Protein 8TF5 (pdb70)

Organism: Homo sapiens (NCBI:txid9606)

Sequence (363 aa):
PAVNPWDVLLLCVSGTVIAGENALVVALIASTPALRTPMFVLVGSLATADLLAGLGLILHFVFQYLVPSETVSLLTVGFLVASFAASVSSLLAITVDRYLSLYNPLTYYSRRRTLLGVVHLLLAATWTVSLGLGLLPVLGWNCLAERAACSVVRRPLARRSHVALLSAAFFMVFGIMLHLYVRIQVVWRHAADLEDNWETLNDNLKVIIEKKADNAAQVKKDALTKMRAAALDAQKATPPKLEMKDFRHGFDILVGQIDDALKLANEGKVKEAQAAAEQLKTTRNAYIQKYLAHLAATRKGVRTLAVVLGTFGACWLPFAIYCVVGSHEDPAVYTYATLLPATLNSMINPIIIYAFRNQEIQRRALWWLLLDGC

Secondary structure (P-SEA, 3-state):
ccccaaaaaaaaaaaaaaaaaaaaaaaaaaccccccaaaaaaaaaaaaaaaaaaaaaaaaaaacccccaaaaaaaaaaaaaaaaaaaaaaaaaaaaaaaaaacccccccaaaaaaaaaaaaaaaaaaaaaaaccccccccccccccccccccccaaaaaaaaaaaaaaaaaaaaaaaacccccccccaaaaaaaaaaaaaaaaaacccaaaaaaaaaaaaaaaaaaaaaccccccccaaaaaaaaaaaaaaaaaaaaaacaaaaaaaaaaaaaaaaaaacccccccaaaaaaaaaaaaaaaaaaaaacaaaaaaaacccccccaaaaaaaaaaaaaaaaacccccccccaaaaaaaaaaaacc

InterPro domains:
  IPR000276 G protein-coupled receptor, rhodopsin-like [PF00001] (89-329)
  IPR000276 G protein-coupled receptor, rhodopsin-like [PR00237] (107-128)
  IPR000276 G protein-coupled receptor, rhodopsin-like [PR00237] (148-170)
  IPR000276 G protein-coupled receptor, rhodopsin-like [PR00237] (184-205)
  IPR000276 G protein-coupled receptor, rhodopsin-like [PR00237] (226-249)
  IPR000276 G protein-coupled receptor, rhodopsin-like [PR00237] (277-301)
  IPR000276 G protein-coupled receptor, rhodopsin-like [PR00237] (311-337)
  IPR000276 G protein-coupled receptor, rhodopsin-like [PS00237] (154-170)
  IPR000723 G protein-coupled receptor 3/6/12 orphan [PR00644] (74-85)
  IPR000723 G protein-coupled receptor 3/6/12 orphan [PR00644] (97-108)
  IPR000723 G protein-coupled receptor 3/6/12 orphan [PR00644] (129-146)
  IPR000723 G protein-coupled receptor 3/6/12 orphan [PR00644] (167-178)
  IPR000723 G protein-coupled receptor 3/6/12 orphan [PR00644] (249-264)
  IPR000723 G protein-coupled receptor 3/6/12 orphan [PR00644] (264-280)
  IPR000723 G protein-coupled receptor 3/6/12 orphan [PR00644] (307-321)
  IPR000723 G protein-coupled receptor 3/6/12 orphan [PR00644] (330-341)
  IPR001151 G protein-coupled receptor 6 [PR00649] (2-20)
  IPR001151 G protein-coupled receptor 6 [PR00649] (20-37)
  IPR001151 G protein-coupled receptor 6 [PR00649] (42-59)
  IPR001151 G protein-coupled receptor 6 [PR00649] (59-73)

Solvent-accessible surface area: 18504 Å² total

Nearest PDB structures (foldseek):
  8tf5-assembly1_A  TM=1.003E+00  e=9.941E-45  Homo sapiens
  8t1v-assembly1_A  TM=8.522E-01  e=4.436E-34  Homo sapiens
  8tyw-assembly1_A  TM=9.494E-01  e=4.472E-22  Homo sapiens
  8u8f-assembly1_R  TM=9.384E-01  e=1.269E-16  Homo sapiens
  8x2k-assembly1_A  TM=9.466E-01  e=2.825E-16  Homo sapiens

Structure (mmCIF, N/CA/C/O backbone):
data_8TF5
#
_entry.id   8TF5
#
_cell.length_a   57.033
_cell.length_b   96.867
_cell.length_c   97.563
_cell.angle_alpha   90.00
_cell.angle_beta   90.00
_cell.angle_gamma   90.00
#
_symmetry.space_group_name_H-M   'P 21 21 2'
#
loop_
_entity.id
_entity.type
_entity.pdbx_description
1 polymer 'G-protein coupled receptor 6,Soluble cytochrome b562 chimera,Soluble cytochrome b562,G-protein coupled receptor 6'
2 non-polymer '(2R)-2,3-dihydroxypropyl (9Z)-octadec-9-enoate'
3 non-polymer 2,5,8,11,14,17-HEXAOXANONADECAN-19-OL
4 non-polymer 'OLEIC ACID'
5 non-polymer CHOLESTEROL
6 water water
#
loop_
_atom_site.group_PDB
_atom_site.id
_atom_site.type_symbol
_atom_site.label_atom_id
_atom_site.label_alt_id
_atom_site.label_comp_id
_atom_site.label_asym_id
_atom_site.label_entity_id
_atom_site.label_seq_id
_atom_site.pdbx_PDB_ins_code
_atom_site.Cartn_x
_atom_site.Cartn_y
_atom_site.Cartn_z
_atom_site.occupancy
_atom_site.B_iso_or_equiv
_atom_site.auth_seq_id
_atom_site.auth_comp_id
_atom_site.auth_asym_id
_atom_site.auth_atom_id
_atom_site.pdbx_PDB_model_num
ATOM 1 N N . PRO A 1 39 ? 22.822 -2.903 71.131 1.00 77.27 70 PRO A N 1
ATOM 2 C CA . PRO A 1 39 ? 22.492 -2.151 69.916 1.00 78.12 70 PRO A CA 1
ATOM 3 C C . PRO A 1 39 ? 22.752 -0.652 70.065 1.00 82.44 70 PRO A C 1
ATOM 4 O O . PRO A 1 39 ? 21.809 0.132 70.189 1.00 87.82 70 PRO A O 1
ATOM 8 N N . ALA A 1 40 ? 24.028 -0.265 70.061 1.00 70.83 71 ALA A N 1
ATOM 9 C CA . ALA A 1 40 ? 24.402 1.140 70.145 1.00 86.30 71 ALA A CA 1
ATOM 10 C C . ALA A 1 40 ? 24.575 1.785 68.779 1.00 71.26 71 ALA A C 1
ATOM 11 O O . ALA A 1 40 ? 24.559 3.019 68.685 1.00 66.55 71 ALA A O 1
ATOM 13 N N . VAL A 1 41 ? 24.740 0.991 67.725 1.00 49.76 72 VAL A N 1
ATOM 14 C CA . VAL A 1 41 ? 24.823 1.531 66.373 1.00 52.51 72 VAL A CA 1
ATOM 15 C C . VAL A 1 41 ? 23.417 1.851 65.886 1.00 34.81 72 VAL A C 1
ATOM 16 O O . VAL A 1 41 ? 22.512 1.012 65.951 1.00 37.85 72 VAL A O 1
ATOM 20 N N . ASN A 1 42 ? 23.234 3.063 65.407 1.00 40.01 73 ASN A N 1
ATOM 21 C CA . ASN A 1 42 ? 21.946 3.486 64.877 1.00 36.05 73 ASN A CA 1
ATOM 22 C C . ASN A 1 42 ? 21.755 2.934 63.467 1.00 36.70 73 ASN A C 1
ATOM 23 O O . ASN A 1 42 ? 22.619 3.137 62.608 1.00 35.55 73 ASN A O 1
ATOM 28 N N . PRO A 1 43 ? 20.645 2.239 63.190 1.00 36.13 74 PRO A N 1
ATOM 29 C CA . PRO A 1 43 ? 20.44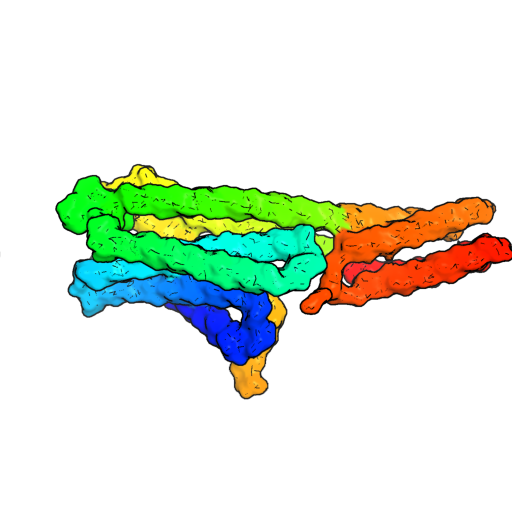8 1.668 61.844 1.00 36.10 74 PRO A CA 1
ATOM 30 C C . PRO A 1 43 ? 20.588 2.676 60.720 1.00 37.88 74 PRO A C 1
ATOM 31 O O . PRO A 1 43 ? 21.099 2.346 59.642 1.00 34.28 74 PRO A O 1
ATOM 35 N N . TRP A 1 44 ? 20.111 3.900 60.941 1.00 33.04 75 TRP A N 1
ATOM 36 C CA . TRP A 1 44 ? 20.183 4.919 59.905 1.00 31.87 75 TRP A CA 1
ATOM 37 C C . TRP A 1 44 ? 21.620 5.253 59.545 1.00 33.73 75 TRP A C 1
ATOM 38 O O . TRP A 1 44 ? 21.915 5.546 58.382 1.00 35.96 75 TRP A O 1
ATOM 49 N N . ASP A 1 45 ? 22.529 5.230 60.526 1.00 33.51 76 ASP A N 1
ATOM 50 C CA . ASP A 1 45 ? 23.931 5.491 60.218 1.00 35.59 76 ASP A CA 1
ATOM 51 C C . ASP A 1 45 ? 24.489 4.416 59.296 1.00 31.78 76 ASP A C 1
ATOM 52 O O . ASP A 1 45 ? 25.277 4.712 58.391 1.00 29.60 76 ASP A O 1
ATOM 57 N N . VAL A 1 46 ? 24.077 3.164 59.497 1.00 31.53 77 VAL A N 1
ATOM 58 C CA . VAL A 1 46 ? 24.500 2.104 58.591 1.00 32.28 77 VAL A CA 1
ATOM 59 C C . VAL A 1 46 ? 23.916 2.330 57.202 1.00 32.43 77 VAL A C 1
ATOM 60 O O . VAL A 1 46 ? 24.593 2.119 56.190 1.00 33.70 77 VAL A O 1
ATOM 64 N N . LEU A 1 47 ? 22.656 2.767 57.126 1.00 40.43 78 LEU A N 1
ATOM 65 C CA A LEU A 1 47 ? 22.046 3.022 55.825 0.50 38.69 78 LEU A CA 1
ATOM 66 C CA B LEU A 1 47 ? 22.042 3.024 55.828 0.50 38.69 78 LEU A CA 1
ATOM 67 C C . LEU A 1 47 ? 22.780 4.129 55.080 1.00 40.81 78 LEU A C 1
ATOM 68 O O . LEU A 1 47 ? 22.985 4.036 53.864 1.00 34.23 78 LEU A O 1
ATOM 77 N N . LEU A 1 48 ? 23.179 5.188 55.789 1.00 34.70 79 LEU A N 1
ATOM 78 C CA . LEU A 1 48 ? 23.940 6.255 55.146 1.00 35.07 79 LEU A CA 1
ATOM 79 C C . LEU A 1 48 ? 25.300 5.759 54.680 1.00 39.77 79 LEU A C 1
ATOM 80 O O . LEU A 1 48 ? 25.789 6.176 53.626 1.00 34.06 79 LEU A O 1
ATOM 85 N N . CYS A 1 49 ? 25.929 4.876 55.457 1.00 30.30 80 CYS A N 1
ATOM 86 C CA . CYS A 1 49 ? 27.218 4.335 55.049 1.00 34.63 80 CYS A CA 1
ATOM 87 C C . CYS A 1 49 ? 27.070 3.488 53.794 1.00 32.42 80 CYS A C 1
ATOM 88 O O . CYS A 1 49 ? 27.879 3.589 52.866 1.00 32.08 80 CYS A O 1
ATOM 91 N N . VAL A 1 50 ? 26.032 2.652 53.753 1.00 34.96 81 VAL A N 1
ATOM 92 C CA . VAL A 1 50 ? 25.724 1.880 52.554 1.00 37.69 81 VAL A CA 1
ATOM 93 C C . VAL A 1 50 ? 25.456 2.813 51.381 1.00 30.44 81 VAL A C 1
ATOM 94 O O . VAL A 1 50 ? 25.977 2.623 50.275 1.00 32.41 81 VAL A O 1
ATOM 98 N N . SER A 1 51 ? 24.616 3.825 51.601 1.00 36.38 82 SER A N 1
ATOM 99 C CA . SER A 1 51 ? 24.322 4.787 50.546 1.00 30.87 82 SER A CA 1
ATOM 100 C C . SER A 1 51 ? 25.596 5.457 50.051 1.00 34.30 82 SER A C 1
ATOM 101 O O . SER A 1 51 ? 25.822 5.576 48.840 1.00 32.82 82 SER A O 1
ATOM 104 N N . GLY A 1 52 ? 26.450 5.893 50.978 1.00 29.75 83 GLY A N 1
ATOM 105 C CA . GLY A 1 52 ? 27.692 6.533 50.579 1.00 28.32 83 GLY A CA 1
ATOM 106 C C . GLY A 1 52 ? 28.590 5.620 49.768 1.00 27.63 83 GLY A C 1
ATOM 107 O O . GLY A 1 52 ? 29.266 6.064 48.838 1.00 30.27 83 GLY A O 1
ATOM 108 N N . THR A 1 53 ? 28.619 4.332 50.115 1.00 30.67 84 THR A N 1
ATOM 109 C CA . THR A 1 53 ? 29.433 3.381 49.365 1.00 32.90 84 THR A CA 1
ATOM 110 C C . THR A 1 53 ? 28.973 3.296 47.915 1.00 29.70 84 THR A C 1
ATOM 111 O O . THR A 1 53 ? 29.785 3.376 46.986 1.00 29.52 84 THR A O 1
ATOM 115 N N . VAL A 1 54 ? 27.668 3.117 47.704 1.00 32.61 85 VAL A N 1
ATOM 116 C CA . VAL A 1 54 ? 27.132 3.065 46.346 1.00 30.91 85 VAL A CA 1
ATOM 117 C C . VAL A 1 54 ? 27.435 4.365 45.611 1.00 30.43 85 VAL A C 1
ATOM 118 O O . VAL A 1 54 ? 27.884 4.356 44.460 1.00 30.59 85 VAL A O 1
ATOM 122 N N . ILE A 1 55 ? 27.204 5.502 46.272 1.00 34.74 86 ILE A N 1
ATOM 123 C CA . ILE A 1 55 ? 27.479 6.795 45.649 1.00 26.88 86 ILE A CA 1
ATOM 124 C C . ILE A 1 55 ? 28.947 6.897 45.262 1.00 28.36 86 ILE A C 1
ATOM 125 O O . ILE A 1 55 ? 29.285 7.293 44.140 1.00 26.97 86 ILE A O 1
ATOM 130 N N . ALA A 1 56 ? 29.843 6.561 46.192 1.00 27.56 87 ALA A N 1
ATOM 131 C CA . ALA A 1 56 ? 31.268 6.680 45.908 1.00 26.16 87 ALA A CA 1
ATOM 132 C C . ALA A 1 56 ? 31.673 5.778 44.750 1.00 31.39 87 ALA A C 1
ATOM 133 O O . ALA A 1 56 ? 32.429 6.195 43.864 1.00 31.89 87 ALA A O 1
ATOM 135 N N . GLY A 1 57 ? 31.178 4.540 44.734 1.00 31.07 88 GLY A N 1
ATOM 136 C CA . GLY A 1 57 ? 31.562 3.621 43.675 1.00 31.16 88 GLY A CA 1
ATOM 137 C C . GLY A 1 57 ? 31.085 4.077 42.310 1.00 37.35 88 GLY A C 1
ATOM 138 O O . GLY A 1 57 ? 31.842 4.065 41.336 1.00 34.35 88 GLY A O 1
ATOM 139 N N . GLU A 1 58 ? 29.816 4.481 42.220 1.00 34.48 89 GLU A N 1
ATOM 140 C CA . GLU A 1 58 ? 29.277 4.972 40.956 1.00 29.77 89 GLU A CA 1
ATOM 141 C C . GLU A 1 58 ? 30.074 6.159 40.446 1.00 34.36 89 GLU A C 1
ATOM 142 O O . GLU A 1 58 ? 30.497 6.193 39.286 1.00 33.54 89 GLU A O 1
ATOM 148 N N . ASN A 1 59 ? 30.263 7.160 41.302 1.00 27.25 90 ASN A N 1
ATOM 149 C CA . ASN A 1 59 ? 30.842 8.414 40.851 1.00 34.49 90 ASN A CA 1
ATOM 150 C C . ASN A 1 59 ? 32.355 8.338 40.721 1.00 31.12 90 ASN A C 1
ATOM 151 O O . ASN A 1 59 ? 32.932 9.081 39.919 1.00 33.35 90 ASN A O 1
ATOM 156 N N . ALA A 1 60 ? 33.012 7.450 41.472 1.00 34.58 91 ALA A N 1
ATOM 157 C CA . ALA A 1 60 ? 34.435 7.222 41.240 1.00 36.76 91 ALA A CA 1
ATOM 158 C C . ALA A 1 60 ? 34.669 6.691 39.835 1.00 38.27 91 ALA A C 1
ATOM 159 O O . ALA A 1 60 ? 35.657 7.046 39.182 1.00 35.70 91 ALA A O 1
ATOM 161 N N . LEU A 1 61 ? 33.768 5.833 39.353 1.00 35.92 92 LEU A N 1
ATOM 162 C CA . LEU A 1 61 ? 33.904 5.301 38.004 1.00 33.18 92 LEU A CA 1
ATOM 163 C C . LEU A 1 61 ? 33.765 6.409 36.968 1.00 36.79 92 LEU A C 1
ATOM 164 O O . LEU A 1 61 ? 34.553 6.489 36.020 1.00 32.87 92 LEU A O 1
ATOM 169 N N . VAL A 1 62 ? 32.764 7.277 37.138 1.00 30.02 93 VAL A N 1
ATOM 170 C CA . VAL A 1 62 ? 32.597 8.408 36.231 1.00 30.64 93 VAL A CA 1
ATOM 171 C C . VAL A 1 62 ? 33.847 9.278 36.238 1.00 38.43 93 VAL A C 1
ATOM 172 O O . VAL A 1 62 ? 34.367 9.660 35.183 1.00 32.57 93 VAL A O 1
ATOM 176 N N . VAL A 1 63 ? 34.347 9.606 37.432 1.00 30.30 94 VAL A N 1
ATOM 177 C CA . VAL A 1 63 ? 35.538 10.446 37.522 1.00 38.83 94 VAL A CA 1
ATOM 178 C C . VAL A 1 63 ? 36.703 9.788 36.794 1.00 38.23 94 VAL A C 1
ATOM 179 O O . VAL A 1 63 ? 37.436 10.443 36.042 1.00 31.20 94 VAL A O 1
ATOM 183 N N . ALA A 1 64 ? 36.883 8.480 36.988 1.00 32.30 95 ALA A N 1
ATOM 184 C CA . ALA A 1 64 ? 37.983 7.779 36.333 1.00 31.29 95 ALA A CA 1
ATOM 185 C C . ALA A 1 64 ? 37.822 7.779 34.817 1.00 36.37 95 ALA A C 1
ATOM 186 O O . ALA A 1 64 ? 38.809 7.907 34.083 1.00 44.94 95 ALA A O 1
ATOM 188 N N . LEU A 1 65 ? 36.591 7.621 34.328 1.00 40.06 96 LEU A N 1
ATOM 189 C CA . LEU A 1 65 ? 36.370 7.570 32.886 1.00 37.89 96 LEU A CA 1
ATOM 190 C C . LEU A 1 65 ? 36.704 8.906 32.236 1.00 35.64 96 LEU A C 1
ATOM 191 O O . LEU A 1 65 ? 37.409 8.959 31.221 1.00 37.77 96 LEU A O 1
ATOM 196 N N . ILE A 1 66 ? 36.204 10.000 32.810 1.00 35.61 97 ILE A N 1
ATOM 197 C CA . ILE A 1 66 ? 36.445 11.317 32.232 1.00 45.09 97 ILE A CA 1
ATOM 198 C C . ILE A 1 66 ? 37.922 11.675 32.319 1.00 48.86 97 ILE A C 1
ATOM 199 O O . ILE A 1 66 ? 38.496 12.236 31.378 1.00 61.03 97 ILE A O 1
ATOM 204 N N . ALA A 1 67 ? 38.569 11.327 33.433 1.00 52.08 98 ALA A N 1
ATOM 205 C CA . ALA A 1 67 ? 39.962 11.709 33.638 1.00 44.37 98 ALA A CA 1
ATOM 206 C C . ALA A 1 67 ? 40.890 11.015 32.648 1.00 51.43 98 ALA A C 1
ATOM 207 O O . ALA A 1 67 ? 41.843 11.626 32.150 1.00 50.41 98 ALA A O 1
ATOM 209 N N . SER A 1 68 ? 40.643 9.741 32.361 1.00 59.93 99 SER A N 1
ATOM 210 C CA . SER A 1 68 ? 41.522 8.957 31.506 1.00 48.51 99 SER A CA 1
ATOM 211 C C . SER A 1 68 ? 41.108 8.987 30.040 1.00 48.24 99 SER A C 1
ATOM 212 O O . SER A 1 68 ? 41.623 8.190 29.251 1.00 50.56 99 SER A O 1
ATOM 215 N N . THR A 1 69 ? 40.203 9.884 29.657 1.00 50.80 100 THR A N 1
ATOM 216 C CA . THR A 1 69 ? 39.692 9.953 28.288 1.00 59.53 100 THR A CA 1
ATOM 217 C C . THR A 1 69 ? 39.884 11.371 27.764 1.00 59.28 100 THR A C 1
ATOM 218 O O . THR A 1 69 ? 39.078 12.265 28.075 1.00 58.30 100 THR A O 1
ATOM 222 N N . PRO A 1 70 ? 40.930 11.619 26.969 1.00 62.68 101 PRO A N 1
ATOM 223 C CA . PRO A 1 70 ? 41.164 12.989 26.482 1.00 70.45 101 PRO A CA 1
ATOM 224 C C . PRO A 1 70 ? 39.992 13.580 25.711 1.00 63.63 101 PRO A C 1
ATOM 225 O O . PRO A 1 70 ? 39.830 14.807 25.689 1.00 67.31 101 PRO A O 1
ATOM 229 N N . ALA A 1 71 ? 39.166 12.748 25.074 1.00 53.59 102 ALA A N 1
ATOM 230 C CA . ALA A 1 71 ? 38.039 13.263 24.305 1.00 60.36 102 ALA A CA 1
ATOM 231 C C . ALA A 1 71 ? 36.993 13.950 25.177 1.00 80.98 102 ALA A C 1
ATOM 232 O O . ALA A 1 71 ? 36.208 14.752 24.660 1.00 72.28 102 ALA A O 1
ATOM 234 N N . LEU A 1 72 ? 36.961 13.659 26.474 1.00 59.99 103 LEU A N 1
ATOM 235 C CA . LEU A 1 72 ? 35.923 14.186 27.361 1.00 51.68 103 LEU A CA 1
ATOM 236 C C . LEU A 1 72 ? 36.429 15.428 28.094 1.00 47.17 103 LEU A C 1
ATOM 237 O O . LEU A 1 72 ? 36.557 15.461 29.319 1.00 54.62 103 LEU A O 1
ATOM 242 N N . ARG A 1 73 ? 36.709 16.470 27.305 1.00 40.37 104 ARG A N 1
ATOM 243 C CA . ARG A 1 73 ? 37.258 17.719 27.820 1.00 53.99 104 ARG A CA 1
ATOM 244 C C . ARG A 1 73 ? 36.458 18.937 27.365 1.00 51.11 104 ARG A C 1
ATOM 245 O O . ARG A 1 73 ? 36.920 20.070 27.545 1.00 48.27 104 ARG A O 1
ATOM 253 N N . THR A 1 74 ? 35.278 18.737 26.785 1.00 42.13 105 THR A N 1
ATOM 254 C CA . THR A 1 74 ? 34.416 19.849 26.431 1.00 43.94 105 THR A CA 1
ATOM 255 C C . THR A 1 74 ? 33.784 20.448 27.686 1.00 41.19 105 THR A C 1
ATOM 256 O O . THR A 1 74 ? 33.778 19.824 28.750 1.00 40.12 105 THR A O 1
ATOM 260 N N . PRO A 1 75 ? 33.245 21.666 27.586 1.00 38.86 106 PRO A N 1
ATOM 261 C CA . PRO A 1 75 ? 32.530 22.239 28.738 1.00 39.46 106 PRO A CA 1
ATOM 262 C C . PRO A 1 75 ? 31.521 21.284 29.350 1.00 36.30 106 PRO A C 1
ATOM 263 O O . PRO A 1 75 ? 31.476 21.130 30.576 1.00 34.26 106 PRO A O 1
ATOM 267 N N . MET A 1 76 ? 30.706 20.633 28.519 1.00 35.43 107 MET A N 1
ATOM 268 C CA . MET A 1 76 ? 29.723 19.682 29.024 1.00 41.90 107 MET A CA 1
ATOM 269 C C . MET A 1 76 ? 30.369 18.648 29.942 1.00 33.07 107 MET A C 1
ATOM 270 O O . MET A 1 76 ? 29.853 18.354 31.026 1.00 34.68 107 MET A O 1
ATOM 275 N N . PHE A 1 77 ? 31.499 18.075 29.525 1.00 32.61 108 PHE A N 1
ATOM 276 C CA . PHE A 1 77 ? 32.103 17.014 30.328 1.00 37.68 108 PHE A CA 1
ATOM 277 C C . PHE A 1 77 ? 32.898 17.559 31.507 1.00 35.20 108 PHE A C 1
ATOM 278 O O . PHE A 1 77 ? 33.028 16.877 32.531 1.00 32.64 108 PHE A O 1
ATOM 286 N N . VAL A 1 78 ? 33.430 18.775 31.397 1.00 28.51 109 VAL A N 1
ATOM 287 C CA . VAL A 1 78 ? 34.000 19.417 32.575 1.00 25.91 109 VAL A CA 1
ATOM 288 C C . VAL A 1 78 ? 32.928 19.576 33.641 1.00 28.45 109 VAL A C 1
ATOM 289 O O . VAL A 1 78 ? 33.196 19.448 34.842 1.00 29.33 109 VAL A O 1
ATOM 293 N N . LEU A 1 79 ? 31.692 19.846 33.219 1.00 28.76 110 LEU A N 1
ATOM 294 C CA . LEU A 1 79 ? 30.606 20.002 34.179 1.00 29.81 110 LEU A CA 1
ATOM 295 C C . LEU A 1 79 ? 30.174 18.658 34.747 1.00 27.85 110 LEU A C 1
ATOM 296 O O . LEU A 1 79 ? 29.920 18.545 35.950 1.00 29.96 110 LEU A O 1
ATOM 301 N N . VAL A 1 80 ? 30.091 17.625 33.908 1.00 26.92 111 VAL A N 1
ATOM 302 C CA . VAL A 1 80 ? 29.744 16.303 34.422 1.00 30.92 111 VAL A CA 1
ATOM 303 C C . VAL A 1 80 ? 30.808 15.825 35.400 1.00 26.72 111 VAL A C 1
ATOM 304 O O . VAL A 1 80 ? 30.497 15.226 36.436 1.00 35.43 111 VAL A O 1
ATOM 308 N N . GLY A 1 81 ? 32.076 16.103 35.100 1.00 29.57 112 GLY A N 1
ATOM 309 C CA . GLY A 1 81 ? 33.144 15.700 35.999 1.00 29.37 112 GLY A CA 1
ATOM 310 C C . GLY A 1 81 ? 33.081 16.408 37.337 1.00 29.37 112 GLY A C 1
ATOM 311 O O . GLY A 1 81 ? 33.401 15.820 38.374 1.00 28.34 112 GLY A O 1
ATOM 312 N N . SER A 1 82 ? 32.662 17.674 37.333 1.00 32.12 113 SER A N 1
ATOM 313 C CA . SER A 1 82 ? 32.470 18.398 38.583 1.00 26.53 113 SER A CA 1
ATOM 314 C C . SER A 1 82 ? 31.343 17.780 39.401 1.00 33.28 113 SER A C 1
ATOM 315 O O . SER A 1 82 ? 31.495 17.548 40.605 1.00 30.33 113 SER A O 1
ATOM 318 N N . LEU A 1 83 ? 30.203 17.499 38.763 1.00 24.89 114 LEU A N 1
ATOM 319 C CA . LEU A 1 83 ? 29.099 16.866 39.478 1.00 27.38 114 LEU A CA 1
ATOM 320 C C . LEU A 1 83 ? 29.528 15.527 40.066 1.00 29.87 114 LEU A C 1
ATOM 321 O O . LEU A 1 83 ? 29.254 15.231 41.236 1.00 27.91 114 LEU A O 1
ATOM 326 N N . ALA A 1 84 ? 30.201 14.702 39.260 1.00 26.82 115 ALA A N 1
ATOM 327 C CA . ALA A 1 84 ? 30.622 13.384 39.721 1.00 29.00 115 ALA A CA 1
ATOM 328 C C . ALA A 1 84 ? 31.631 13.484 40.857 1.00 31.54 115 ALA A C 1
ATOM 329 O O . ALA A 1 84 ? 31.606 12.671 41.787 1.00 30.27 115 ALA A O 1
ATOM 331 N N . THR A 1 85 ? 32.540 14.461 40.793 1.00 29.19 116 THR A N 1
ATOM 332 C CA . THR A 1 85 ? 33.509 14.629 41.871 1.00 24.61 116 THR A CA 1
ATOM 333 C C . THR A 1 85 ? 32.812 15.022 43.163 1.00 31.07 116 THR A C 1
ATOM 334 O O . THR A 1 85 ? 33.124 14.489 44.234 1.00 27.66 116 THR A O 1
ATOM 338 N N . ALA A 1 86 ? 31.865 15.956 43.075 1.00 28.32 117 ALA A N 1
ATOM 339 C CA . ALA A 1 86 ? 31.122 16.388 44.251 1.00 28.55 117 ALA A CA 1
ATOM 340 C C . ALA A 1 86 ? 30.345 15.230 44.865 1.00 29.12 117 ALA A C 1
ATOM 341 O O . ALA A 1 86 ? 30.355 15.040 46.087 1.00 31.28 117 ALA A O 1
ATOM 343 N N . ASP A 1 87 ? 29.661 14.443 44.032 1.00 26.43 118 ASP A N 1
ATOM 344 C CA . ASP A 1 87 ? 28.929 13.293 44.553 1.00 25.56 118 ASP A CA 1
ATOM 345 C C . ASP A 1 87 ? 29.882 12.243 45.111 1.00 29.93 118 ASP A C 1
ATOM 346 O O . ASP A 1 87 ? 29.616 11.660 46.168 1.00 28.41 118 ASP A O 1
ATOM 351 N N . LEU A 1 88 ? 31.004 11.997 44.430 1.00 31.00 119 LEU A N 1
ATOM 352 C CA . LEU A 1 88 ? 32.032 11.132 45.002 1.00 26.58 119 LEU A CA 1
ATOM 353 C C . LEU A 1 88 ? 32.446 11.619 46.384 1.00 30.48 119 LEU A C 1
ATOM 354 O O . LEU A 1 88 ? 32.487 10.842 47.343 1.00 28.67 119 LEU A O 1
ATOM 359 N N . LEU A 1 89 ? 32.754 12.912 46.505 1.00 27.38 120 LEU A N 1
ATOM 360 C CA . LEU A 1 89 ? 33.175 13.441 47.796 1.00 28.48 120 LEU A CA 1
ATOM 361 C C . LEU A 1 89 ? 32.076 13.285 48.837 1.00 28.73 120 LEU A C 1
ATOM 362 O O . LEU A 1 89 ? 32.352 12.955 49.995 1.00 29.57 120 LEU A O 1
ATOM 367 N N . ALA A 1 90 ? 30.821 13.505 48.444 1.00 28.57 121 ALA A N 1
ATOM 368 C CA . ALA A 1 90 ? 29.722 13.353 49.391 1.00 28.11 121 ALA A CA 1
ATOM 369 C C . ALA A 1 90 ? 29.565 11.900 49.827 1.00 33.53 121 ALA A C 1
ATOM 370 O O . ALA A 1 90 ? 29.286 11.623 51.001 1.00 30.06 121 ALA A O 1
ATOM 372 N N . GLY A 1 91 ? 29.728 10.960 48.895 1.00 28.79 122 GLY A N 1
ATOM 373 C CA . GLY A 1 91 ? 29.667 9.553 49.263 1.00 26.70 122 GLY A CA 1
ATOM 374 C C . GLY A 1 91 ? 30.731 9.173 50.275 1.00 25.96 122 GLY A C 1
ATOM 375 O O . GLY A 1 91 ? 30.430 8.621 51.335 1.00 30.35 122 GLY A O 1
ATOM 376 N N . LEU A 1 92 ? 31.997 9.461 49.956 1.00 30.32 123 LEU A N 1
ATOM 377 C CA . LEU A 1 92 ? 33.079 9.217 50.903 1.00 32.80 123 LEU A CA 1
ATOM 378 C C . LEU A 1 92 ? 32.796 9.885 52.240 1.00 30.78 123 LEU A C 1
ATOM 379 O O . LEU A 1 92 ? 33.092 9.324 53.300 1.00 31.58 123 LEU A O 1
ATOM 384 N N . GLY A 1 93 ? 32.226 11.090 52.204 1.00 30.41 124 GLY A N 1
ATOM 385 C CA . GLY A 1 93 ? 31.935 11.799 53.436 1.00 33.19 124 GLY A CA 1
ATOM 386 C C . GLY A 1 93 ? 30.946 11.069 54.325 1.00 29.56 124 GLY A C 1
ATOM 387 O O . GLY A 1 93 ? 31.080 11.080 55.549 1.00 31.35 124 GLY A O 1
ATOM 388 N N . LEU A 1 94 ? 29.929 10.437 53.728 1.00 25.26 125 LEU A N 1
ATOM 389 C CA . LEU A 1 94 ? 28.992 9.653 54.530 1.00 22.33 125 LEU A CA 1
ATOM 390 C C . LEU A 1 94 ? 29.696 8.480 55.198 1.00 27.66 125 LEU A C 1
ATOM 391 O O . LEU A 1 94 ? 29.421 8.160 56.360 1.00 32.32 125 LEU A O 1
ATOM 396 N N . ILE A 1 95 ? 30.616 7.835 54.479 1.00 24.93 126 ILE A N 1
ATOM 397 C CA . ILE A 1 95 ? 31.411 6.758 55.063 1.00 31.84 126 ILE A CA 1
ATOM 398 C C . ILE A 1 95 ? 32.297 7.303 56.176 1.00 31.74 126 ILE A C 1
ATOM 399 O O . ILE A 1 95 ? 32.384 6.729 57.268 1.00 30.94 126 ILE A O 1
ATOM 404 N N . LEU A 1 96 ? 32.978 8.417 55.910 1.00 28.55 127 LEU A N 1
ATOM 405 C CA . LEU A 1 96 ? 33.854 9.003 56.918 1.00 37.03 127 LEU A CA 1
ATOM 406 C C . LEU A 1 96 ? 33.076 9.391 58.167 1.00 32.28 127 LEU A C 1
ATOM 407 O O . LEU A 1 96 ? 33.551 9.196 59.292 1.00 36.58 127 LEU A O 1
ATOM 412 N N . HIS A 1 97 ? 31.879 9.947 57.988 1.00 38.03 128 HIS A N 1
ATOM 413 C CA . HIS A 1 97 ? 31.054 10.300 59.136 1.00 33.20 128 HIS A CA 1
ATOM 414 C C . HIS A 1 97 ? 30.785 9.083 60.011 1.00 33.43 128 HIS A C 1
ATOM 415 O O . HIS A 1 97 ? 30.837 9.171 61.242 1.00 32.06 128 HIS A O 1
ATOM 422 N N . PHE A 1 98 ? 30.493 7.935 59.395 1.00 31.88 129 PHE A N 1
ATOM 423 C CA . PHE A 1 98 ? 30.302 6.717 60.175 1.00 32.59 129 PHE A CA 1
ATOM 424 C C . PHE A 1 98 ? 31.584 6.318 60.895 1.00 31.89 129 PHE A C 1
ATOM 425 O O . PHE A 1 98 ? 31.553 5.946 62.074 1.00 35.42 129 PHE A O 1
ATOM 433 N N . VAL A 1 99 ? 32.720 6.393 60.198 1.00 35.77 130 VAL A N 1
ATOM 434 C CA . VAL A 1 99 ? 33.992 5.953 60.768 1.00 33.34 130 VAL A CA 1
ATOM 435 C C . VAL A 1 99 ? 34.311 6.732 62.037 1.00 35.43 130 VAL A C 1
ATOM 436 O O . VAL A 1 99 ? 34.673 6.155 63.068 1.00 34.33 130 VAL A O 1
ATOM 440 N N . PHE A 1 100 ? 34.206 8.054 61.975 1.00 36.96 131 PHE A N 1
ATOM 441 C CA . PHE A 1 100 ? 34.591 8.894 63.099 1.00 33.57 131 PHE A CA 1
ATOM 442 C C . PHE A 1 100 ? 33.463 9.084 64.093 1.00 42.61 131 PHE A C 1
ATOM 443 O O . PHE A 1 100 ? 33.625 9.832 65.062 1.00 43.56 131 PHE A O 1
ATOM 451 N N . GLN A 1 101 ? 32.334 8.421 63.876 1.00 41.44 132 GLN A N 1
ATOM 452 C CA . GLN A 1 101 ? 31.311 8.293 64.900 1.00 38.35 132 GLN A CA 1
ATOM 453 C C . GLN A 1 101 ? 31.476 7.009 65.707 1.00 38.79 132 GLN A C 1
ATOM 454 O O . GLN A 1 101 ? 31.357 7.034 66.936 1.00 39.77 132 GLN A O 1
ATOM 460 N N . TYR A 1 102 ? 31.788 5.891 65.045 1.00 32.41 133 TYR A N 1
ATOM 461 C CA . TYR A 1 102 ? 31.782 4.581 65.687 1.00 33.98 133 TYR A CA 1
ATOM 462 C C . TYR A 1 102 ? 33.143 3.905 65.782 1.00 38.99 133 TYR A C 1
ATOM 463 O O . TYR A 1 102 ? 33.342 3.096 66.689 1.00 37.98 133 TYR A O 1
ATOM 472 N N . LEU A 1 103 ? 34.077 4.186 64.877 1.00 40.42 134 LEU A N 1
ATOM 473 C CA . LEU A 1 103 ? 35.360 3.488 64.870 1.00 41.95 134 LEU A CA 1
ATOM 474 C C . LEU A 1 103 ? 36.471 4.296 65.511 1.00 39.41 134 LEU A C 1
ATOM 475 O O . LEU A 1 103 ? 37.363 3.725 66.143 1.00 41.67 134 LEU A O 1
ATOM 480 N N . VAL A 1 104 ? 36.434 5.611 65.335 1.00 38.84 135 VAL A N 1
ATOM 481 C CA . VAL A 1 104 ? 37.366 6.539 65.961 1.00 39.10 135 VAL A CA 1
ATOM 482 C C . VAL A 1 104 ? 36.515 7.642 66.575 1.00 49.39 135 VAL A C 1
ATOM 483 O O . VAL A 1 104 ? 36.446 8.748 66.018 1.00 44.98 135 VAL A O 1
ATOM 487 N N . PRO A 1 105 ? 35.823 7.382 67.687 1.00 47.19 136 PRO A N 1
ATOM 488 C CA . PRO A 1 105 ? 34.958 8.415 68.272 1.00 48.88 136 PRO A CA 1
ATOM 489 C C . PRO A 1 105 ? 35.701 9.720 68.490 1.00 58.46 136 PRO A C 1
ATOM 490 O O . PRO A 1 105 ? 36.648 9.780 69.281 1.00 54.86 136 PRO A O 1
ATOM 494 N N . SER A 1 106 ? 35.290 10.768 67.784 1.00 51.97 137 SER A N 1
ATOM 495 C CA . SER A 1 106 ? 35.975 12.054 67.867 1.00 61.30 137 SER A CA 1
ATOM 496 C C . SER A 1 106 ? 34.962 13.147 67.567 1.00 70.91 137 SER A C 1
ATOM 497 O O . SER A 1 106 ? 34.463 13.243 66.441 1.00 57.55 137 SER A O 1
ATOM 500 N N . GLU A 1 107 ? 34.654 13.964 68.575 1.00 49.87 138 GLU A N 1
ATOM 501 C CA . GLU A 1 107 ? 33.781 15.108 68.341 1.00 69.51 138 GLU A CA 1
ATOM 502 C C . GLU A 1 107 ? 34.416 16.076 67.352 1.00 63.13 138 GLU A C 1
ATOM 503 O O . GLU A 1 107 ? 33.748 16.571 66.436 1.00 49.77 138 GLU A O 1
ATOM 509 N N . THR A 1 108 ? 35.717 16.337 67.503 1.00 47.64 139 THR A N 1
ATOM 510 C CA . THR A 1 108 ? 36.387 17.286 66.621 1.00 56.88 139 THR A CA 1
ATOM 511 C C . THR A 1 108 ? 36.309 16.832 65.167 1.00 59.48 139 THR A C 1
ATOM 512 O O . THR A 1 108 ? 35.917 17.604 64.285 1.00 49.38 139 THR A O 1
ATOM 516 N N . VAL A 1 109 ? 36.676 15.576 64.894 1.00 49.84 140 VAL A N 1
ATOM 517 C CA . VAL A 1 109 ? 36.652 15.094 63.518 1.00 60.37 140 VAL A CA 1
ATOM 518 C C . VAL A 1 109 ? 35.225 14.930 63.005 1.00 49.10 140 VAL A C 1
ATOM 519 O O . VAL A 1 109 ? 35.005 14.952 61.789 1.00 43.96 140 VAL A O 1
ATOM 523 N N . SER A 1 110 ? 34.239 14.778 63.893 1.00 50.13 141 SER A N 1
ATOM 524 C CA . SER A 1 110 ? 32.852 14.753 63.438 1.00 46.86 141 SER A CA 1
ATOM 525 C C . SER A 1 110 ? 32.401 16.133 62.975 1.00 42.03 141 SER A C 1
ATOM 526 O O . SER A 1 110 ? 31.615 16.250 62.029 1.00 43.69 141 SER A O 1
ATOM 529 N N . LEU A 1 111 ? 32.864 17.191 63.645 1.00 40.52 142 LEU A N 1
ATOM 530 C CA . LEU A 1 111 ? 32.626 18.536 63.135 1.00 32.56 142 LEU A CA 1
ATOM 531 C C . LEU A 1 111 ? 33.213 18.686 61.738 1.00 36.92 142 LEU A C 1
ATOM 532 O O . LEU A 1 111 ? 32.572 19.249 60.841 1.00 33.21 142 LEU A O 1
ATOM 537 N N . LEU A 1 112 ? 34.422 18.158 61.529 1.00 34.06 143 LEU A N 1
ATOM 538 C CA . LEU A 1 112 ? 35.046 18.222 60.212 1.00 28.45 143 LEU A CA 1
ATOM 539 C C . LEU A 1 112 ? 34.248 17.436 59.181 1.00 31.28 143 LEU A C 1
ATOM 540 O O . LEU A 1 112 ? 34.090 17.881 58.039 1.00 33.17 143 LEU A O 1
ATOM 545 N N . THR A 1 113 ? 33.739 16.261 59.563 1.00 29.33 144 THR A N 1
ATOM 546 C CA . THR A 1 113 ? 33.015 15.432 58.604 1.00 35.32 144 THR A CA 1
ATOM 547 C C . THR A 1 113 ? 31.706 16.090 58.181 1.00 31.69 144 THR A C 1
ATOM 548 O O . THR A 1 113 ? 31.334 16.039 57.003 1.00 30.57 144 THR A O 1
ATOM 552 N N . VAL A 1 114 ? 30.988 16.711 59.121 1.00 30.85 145 VAL A N 1
ATOM 553 C CA . VAL A 1 114 ? 29.751 17.393 58.749 1.00 32.10 145 VAL A CA 1
ATOM 554 C C . VAL A 1 114 ? 30.055 18.608 57.880 1.00 27.47 145 VAL A C 1
ATOM 555 O O . VAL A 1 114 ? 29.358 18.872 56.893 1.00 29.25 145 VAL A O 1
ATOM 559 N N . GLY A 1 115 ? 31.084 19.375 58.235 1.00 27.11 146 GLY A N 1
ATOM 560 C CA . GLY A 1 115 ? 31.503 20.463 57.367 1.00 34.45 146 GLY A CA 1
ATOM 561 C C . GLY A 1 115 ? 31.913 19.964 55.997 1.00 36.04 146 GLY A C 1
ATOM 562 O O . GLY A 1 115 ? 31.619 20.595 54.978 1.00 27.21 146 GLY A O 1
ATOM 563 N N . PHE A 1 116 ? 32.600 18.820 55.958 1.00 31.29 147 PHE A N 1
ATOM 564 C CA . PHE A 1 116 ? 32.942 18.181 54.693 1.00 26.42 147 PHE A CA 1
ATOM 565 C C . PHE A 1 116 ? 31.694 17.870 53.875 1.00 26.97 147 PHE A C 1
ATOM 566 O O . PHE A 1 116 ? 31.664 18.106 52.661 1.00 26.70 147 PHE A O 1
ATOM 574 N N . LEU A 1 117 ? 30.644 17.359 54.525 1.00 29.06 148 LEU A N 1
ATOM 575 C CA . LEU A 1 117 ? 29.442 16.967 53.794 1.00 26.80 148 LEU A CA 1
ATOM 576 C C . LEU A 1 117 ? 28.668 18.182 53.307 1.00 26.96 148 LEU A C 1
ATOM 577 O O . LEU A 1 117 ? 28.093 18.159 52.213 1.00 28.46 148 LEU A O 1
ATOM 582 N N . VAL A 1 118 ? 28.629 19.246 54.109 1.00 27.33 149 VAL A N 1
ATOM 583 C CA . VAL A 1 118 ? 27.989 20.485 53.673 1.00 28.32 149 VAL A CA 1
ATOM 584 C C . VAL A 1 118 ? 28.626 20.982 52.379 1.00 24.61 149 VAL A C 1
ATOM 585 O O . VAL A 1 118 ? 27.934 21.317 51.408 1.00 26.86 149 VAL A O 1
ATOM 589 N N . ALA A 1 119 ? 29.958 21.024 52.342 1.00 28.40 150 ALA A N 1
ATOM 590 C CA . ALA A 1 119 ? 30.653 21.488 51.145 1.00 29.94 150 ALA A CA 1
ATOM 591 C C . ALA A 1 119 ? 30.420 20.557 49.961 1.00 31.03 150 ALA A C 1
ATOM 592 O O . ALA A 1 119 ? 30.251 21.017 48.826 1.00 29.74 150 ALA A O 1
ATOM 594 N N . SER A 1 120 ? 30.433 19.243 50.198 1.00 29.96 151 SER A N 1
ATOM 595 C CA . SER A 1 120 ? 30.254 18.298 49.099 1.00 29.93 151 SER A CA 1
ATOM 596 C C . SER A 1 120 ? 28.853 18.387 48.505 1.00 30.78 151 SER A C 1
ATOM 597 O O . SER A 1 120 ? 28.693 18.386 47.279 1.00 25.48 151 SER A O 1
ATOM 600 N N . PHE A 1 121 ? 27.822 18.448 49.350 1.00 26.98 152 PHE A N 1
ATOM 601 C CA . PHE A 1 121 ? 26.470 18.543 48.814 1.00 30.22 152 PHE A CA 1
ATOM 602 C C . PHE A 1 121 ? 26.208 19.919 48.218 1.00 33.87 152 PHE A C 1
ATOM 603 O O . PHE A 1 121 ? 25.503 20.028 47.210 1.00 30.36 152 PHE A O 1
ATOM 611 N N . ALA A 1 122 ? 26.781 20.976 48.800 1.00 20.57 153 ALA A N 1
ATOM 612 C CA . ALA A 1 122 ? 26.706 22.279 48.151 1.00 29.80 153 ALA A CA 1
ATOM 613 C C . ALA A 1 122 ? 27.31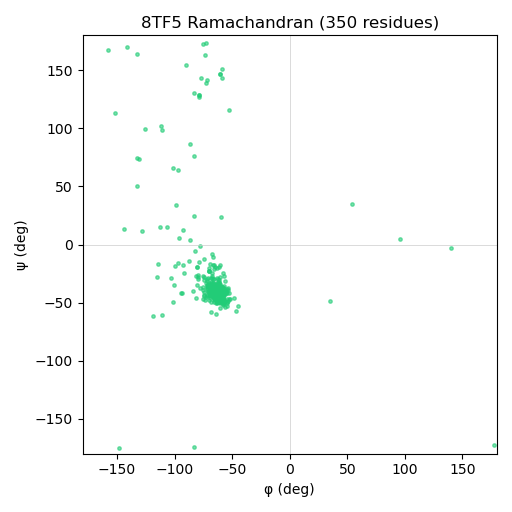3 22.218 46.755 1.00 29.10 153 ALA A C 1
ATOM 614 O O . ALA A 1 122 ? 26.731 22.732 45.794 1.00 26.46 153 ALA A O 1
ATOM 616 N N . ALA A 1 123 ? 28.473 21.568 46.622 1.00 25.86 154 ALA A N 1
ATOM 617 C CA . ALA A 1 123 ? 29.134 21.487 45.326 1.00 27.72 154 ALA A CA 1
ATOM 618 C C . ALA A 1 123 ? 28.329 20.654 44.339 1.00 34.88 154 ALA A C 1
ATOM 619 O O . ALA A 1 123 ? 28.352 20.930 43.135 1.00 27.24 154 ALA A O 1
ATOM 621 N N . SER A 1 124 ? 27.625 19.630 44.826 1.00 28.08 155 SER A N 1
ATOM 622 C CA . SER A 1 124 ? 26.808 18.799 43.949 1.00 32.76 155 SER A CA 1
ATOM 623 C C . SER A 1 124 ? 25.599 19.570 43.434 1.00 26.39 155 SER A C 1
ATOM 624 O O . SER A 1 124 ? 25.291 19.541 42.236 1.00 25.60 155 SER A O 1
ATOM 627 N N . VAL A 1 125 ? 24.892 20.254 44.333 1.00 24.80 156 VAL A N 1
ATOM 628 C CA . VAL A 1 125 ? 23.715 21.012 43.925 1.00 37.41 156 VAL A CA 1
ATOM 629 C C . VAL 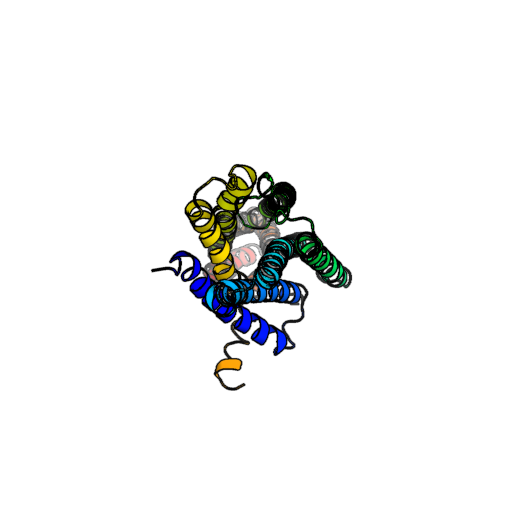A 1 125 ? 24.112 22.162 43.011 1.00 29.07 156 VAL A C 1
ATOM 630 O O . VAL A 1 125 ? 23.420 22.463 42.031 1.00 25.86 156 VAL A O 1
ATOM 634 N N . SER A 1 126 ? 25.223 22.832 43.316 1.00 24.09 157 SER A N 1
ATOM 635 C CA . SER A 1 126 ? 25.658 23.922 42.453 1.00 27.70 157 SER A CA 1
ATOM 636 C C . SER A 1 126 ? 26.192 23.398 41.123 1.00 30.17 157 SER A C 1
ATOM 637 O O . SER A 1 126 ? 26.077 24.084 40.100 1.00 29.03 157 SER A O 1
ATOM 640 N N . SER A 1 127 ? 26.741 22.178 41.104 1.00 30.27 158 SER A N 1
ATOM 641 C CA . SER A 1 127 ? 27.160 21.585 39.836 1.00 28.13 158 SER A CA 1
ATOM 642 C C . SER A 1 127 ? 25.962 21.260 38.954 1.00 24.10 158 SER A C 1
ATOM 643 O O . SER A 1 127 ? 26.046 21.367 37.726 1.00 26.44 158 SER A O 1
ATOM 646 N N . LEU A 1 128 ? 24.846 20.844 39.561 1.00 28.31 159 LEU A N 1
ATOM 647 C CA . LEU A 1 128 ? 23.633 20.610 38.786 1.00 32.14 159 LEU A CA 1
ATOM 648 C C . LEU A 1 128 ? 23.127 21.905 38.178 1.00 32.47 159 LEU A C 1
ATOM 649 O O . LEU A 1 128 ? 22.656 21.927 37.035 1.00 27.11 159 LEU A O 1
ATOM 654 N N . LEU A 1 129 ? 23.200 22.995 38.939 1.00 27.70 160 LEU A N 1
ATOM 655 C CA . LEU A 1 129 ? 22.866 24.302 38.392 1.00 31.45 160 LEU A CA 1
ATOM 656 C C . LEU A 1 129 ? 23.728 24.615 37.178 1.00 27.75 160 LEU A C 1
ATOM 657 O O . LEU A 1 129 ? 23.216 24.994 36.118 1.00 27.20 160 LEU A O 1
ATOM 662 N N . ALA A 1 130 ? 25.046 24.444 37.310 1.00 31.36 161 ALA A N 1
ATOM 663 C CA . ALA A 1 130 ? 25.948 24.766 36.210 1.00 25.76 161 ALA A CA 1
ATOM 664 C C . ALA A 1 130 ? 25.652 23.911 34.985 1.00 29.04 161 ALA A C 1
ATOM 665 O O . ALA A 1 130 ? 25.684 24.406 33.854 1.00 30.21 161 ALA A O 1
ATOM 667 N N . ILE A 1 131 ? 25.376 22.621 35.189 1.00 32.95 162 ILE A N 1
ATOM 668 C CA . ILE A 1 131 ? 24.999 21.756 34.074 1.00 31.98 162 ILE A CA 1
ATOM 669 C C . ILE A 1 131 ? 23.751 22.291 33.388 1.00 34.00 162 ILE A C 1
ATOM 670 O O . ILE A 1 131 ? 23.676 22.362 32.155 1.00 35.66 162 ILE A O 1
ATOM 675 N N . THR A 1 132 ? 22.748 22.671 34.178 1.00 28.80 163 THR A N 1
ATOM 676 C CA . THR A 1 132 ? 21.505 23.164 33.598 1.00 29.92 163 THR A CA 1
ATOM 677 C C . THR A 1 132 ? 21.732 24.462 32.836 1.00 34.07 163 THR A C 1
ATOM 678 O O . THR A 1 132 ? 21.151 24.671 31.764 1.00 32.19 163 THR A O 1
ATOM 682 N N . VAL A 1 133 ? 22.561 25.356 33.379 1.00 27.12 164 VAL A N 1
ATOM 683 C CA . VAL A 1 133 ? 22.907 26.580 32.659 1.00 29.92 164 VAL A CA 1
ATOM 684 C C . VAL A 1 133 ? 23.505 26.234 31.301 1.00 30.72 164 VAL A C 1
ATOM 685 O O . VAL A 1 133 ? 23.115 26.787 30.267 1.00 29.33 164 VAL A O 1
ATOM 689 N N . ASP A 1 134 ? 24.468 25.311 31.293 1.00 31.41 165 ASP A N 1
ATOM 690 C CA . ASP A 1 134 ? 25.114 24.888 30.055 1.00 31.79 165 ASP A CA 1
ATOM 691 C C . ASP A 1 134 ? 24.103 24.342 29.050 1.00 36.36 165 ASP A C 1
ATOM 692 O O . ASP A 1 134 ? 24.147 24.684 27.862 1.00 34.50 165 ASP A O 1
ATOM 697 N N . ARG A 1 135 ? 23.179 23.489 29.504 1.00 32.15 166 ARG A N 1
ATOM 698 C CA . ARG A 1 135 ? 22.187 22.939 28.585 1.00 34.71 166 ARG A CA 1
ATOM 699 C C . ARG A 1 135 ? 21.308 24.041 28.013 1.00 35.20 166 ARG A C 1
ATOM 700 O O . ARG A 1 135 ? 20.993 24.038 26.818 1.00 35.29 166 ARG A O 1
ATOM 708 N N . TYR A 1 136 ? 20.920 25.008 28.846 1.00 33.49 167 TYR A N 1
ATOM 709 C CA . TYR A 1 136 ? 20.182 26.163 28.346 1.00 32.21 167 TYR A CA 1
ATOM 710 C C . TYR A 1 136 ? 20.965 26.888 27.256 1.00 31.66 167 TYR A C 1
ATOM 711 O O . TYR A 1 136 ? 20.428 27.172 26.180 1.00 32.94 167 TYR A O 1
ATOM 720 N N . LEU A 1 137 ? 22.239 27.198 27.511 1.00 33.15 168 LEU A N 1
ATOM 721 C CA . LEU A 1 137 ? 22.995 28.002 26.554 1.00 37.89 168 LEU A CA 1
ATOM 722 C C . LEU A 1 137 ? 23.197 27.265 25.235 1.00 36.53 168 LEU A C 1
ATOM 723 O O . LEU A 1 137 ? 23.135 27.878 24.164 1.00 37.78 168 LEU A O 1
ATOM 728 N N . SER A 1 138 ? 23.428 25.952 25.285 1.00 37.15 169 SER A N 1
ATOM 729 C CA . SER A 1 138 ? 23.609 25.206 24.045 1.00 38.27 169 SER A CA 1
ATOM 730 C C . SER A 1 138 ? 22.327 25.160 23.222 1.00 38.52 169 SER A C 1
ATOM 731 O O . SER A 1 138 ? 22.388 25.091 21.989 1.00 44.51 169 SER A O 1
ATOM 734 N N . LEU A 1 139 ? 21.162 25.200 23.875 1.00 38.58 170 LEU A N 1
ATOM 735 C CA . LEU A 1 139 ? 19.901 25.180 23.143 1.00 35.54 170 LEU A CA 1
ATOM 736 C C . LEU A 1 139 ? 19.529 26.551 22.598 1.00 36.50 170 LEU A C 1
ATOM 737 O O . LEU A 1 139 ? 18.944 26.642 21.513 1.00 38.26 170 LEU A O 1
ATOM 742 N N . TYR A 1 140 ? 19.848 27.621 23.320 1.00 38.83 171 TYR A N 1
ATOM 743 C CA . TYR A 1 140 ? 19.468 28.953 22.871 1.00 41.97 171 TYR A CA 1
ATOM 744 C C . TYR A 1 140 ? 20.490 29.586 21.939 1.00 49.41 171 TYR A C 1
ATOM 745 O O . TYR A 1 140 ? 20.162 30.570 21.268 1.00 45.91 171 TYR A O 1
ATOM 754 N N . ASN A 1 141 ? 21.698 29.033 21.857 1.00 48.95 172 ASN A N 1
ATOM 755 C CA . ASN A 1 141 ? 22.765 29.566 21.011 1.00 46.61 172 ASN A CA 1
ATOM 756 C C . ASN A 1 141 ? 23.388 28.426 20.217 1.00 45.15 172 ASN A C 1
ATOM 757 O O . ASN A 1 141 ? 24.510 27.991 20.501 1.00 50.51 172 ASN A O 1
ATOM 762 N N . PRO A 1 142 ? 22.684 27.927 19.197 1.00 45.16 173 PRO A N 1
ATOM 763 C CA . PRO A 1 142 ? 23.192 26.764 18.450 1.00 62.11 173 PRO A CA 1
ATOM 764 C C . PRO A 1 142 ? 24.535 26.996 17.783 1.00 57.38 173 PRO A C 1
ATOM 765 O O . PRO A 1 142 ? 25.186 26.019 17.390 1.00 57.77 173 PRO A O 1
ATOM 769 N N . LEU A 1 143 ? 24.963 28.246 17.612 1.00 38.08 174 LEU A N 1
ATOM 770 C CA . LEU A 1 143 ? 26.272 28.541 17.044 1.00 56.90 174 LEU A CA 1
ATOM 771 C C . LEU A 1 143 ? 27.217 29.144 18.076 1.00 46.77 174 LEU A C 1
ATOM 772 O O . LEU A 1 143 ? 28.260 28.556 18.369 1.00 48.53 174 LEU A O 1
ATOM 777 N N . THR A 1 144 ? 26.871 30.298 18.654 1.00 46.28 175 THR A N 1
ATOM 778 C CA . THR A 1 144 ? 27.783 30.993 19.554 1.00 51.18 175 THR A CA 1
ATOM 779 C C . THR A 1 144 ? 28.052 30.229 20.847 1.00 45.83 175 THR A C 1
ATOM 780 O O . THR A 1 144 ? 28.957 30.615 21.594 1.00 43.65 175 THR A O 1
ATOM 784 N N . TYR A 1 145 ? 27.298 29.168 21.138 1.00 39.93 176 TYR A N 1
ATOM 785 C CA . TYR A 1 145 ? 27.676 28.298 22.247 1.00 44.17 176 TYR A CA 1
ATOM 786 C C . TYR A 1 145 ? 29.083 27.747 22.047 1.00 44.43 176 TYR A C 1
ATOM 787 O O . TYR A 1 145 ? 29.841 27.588 23.011 1.00 38.17 176 TYR A O 1
ATOM 796 N N . TYR A 1 146 ? 29.452 27.463 20.799 1.00 40.03 177 TYR A N 1
ATOM 797 C CA . TYR A 1 146 ? 30.777 26.943 20.464 1.00 46.71 177 TYR A CA 1
ATOM 798 C C . TYR A 1 146 ? 31.714 28.127 20.270 1.00 44.54 177 TYR A C 1
ATOM 799 O O . TYR A 1 146 ? 31.926 28.608 19.157 1.00 41.76 177 TYR A O 1
ATOM 808 N N . SER A 1 147 ? 32.291 28.593 21.375 1.00 37.10 178 SER A N 1
ATOM 809 C CA . SER A 1 147 ? 33.137 29.778 21.376 1.00 45.57 178 SER A CA 1
ATOM 810 C C . SER A 1 147 ? 34.044 29.712 22.595 1.00 45.60 178 SER A C 1
ATOM 811 O O . SER A 1 147 ? 33.837 28.906 23.504 1.00 42.00 178 SER A O 1
ATOM 814 N N . ARG A 1 148 ? 35.054 30.584 22.607 1.00 45.47 179 ARG A N 1
ATOM 815 C CA A ARG A 1 148 ? 35.955 30.635 23.753 0.50 43.25 179 ARG A CA 1
ATOM 816 C CA B ARG A 1 148 ? 35.958 30.649 23.751 0.50 43.26 179 ARG A CA 1
ATOM 817 C C . ARG A 1 148 ? 35.218 31.092 25.006 1.00 40.80 179 ARG A C 1
ATOM 818 O O . ARG A 1 148 ? 35.497 30.606 26.109 1.00 44.47 179 ARG A O 1
ATOM 833 N N . ARG A 1 149 ? 34.266 32.012 24.853 1.00 42.64 180 ARG A N 1
ATOM 834 C CA . ARG A 1 149 ? 33.530 32.534 25.998 1.00 41.70 180 ARG A CA 1
ATOM 835 C C . ARG A 1 149 ? 32.843 31.420 26.779 1.00 51.95 180 ARG A C 1
ATOM 836 O O . ARG A 1 149 ? 32.775 31.468 28.013 1.00 44.57 180 ARG A O 1
ATOM 844 N N . THR A 1 150 ? 32.319 30.408 26.083 1.00 39.21 181 THR A N 1
ATOM 845 C CA . THR A 1 150 ? 31.625 29.338 26.791 1.00 40.72 181 THR A CA 1
ATOM 846 C C . THR A 1 150 ? 32.585 28.560 27.678 1.00 36.86 181 THR A C 1
ATOM 847 O O . THR A 1 150 ? 32.239 28.197 28.807 1.00 33.74 181 THR A O 1
ATOM 851 N N . LEU A 1 151 ? 33.796 28.292 27.191 1.00 38.34 182 LEU A N 1
ATOM 852 C CA . LEU A 1 151 ? 34.750 27.562 28.019 1.00 42.42 182 LEU A CA 1
ATOM 853 C C . LEU A 1 151 ? 35.226 28.419 29.186 1.00 31.96 182 LEU A C 1
ATOM 854 O O . LEU A 1 151 ? 35.324 27.939 30.321 1.00 32.12 182 LEU A O 1
ATOM 859 N N . LEU A 1 152 ? 35.533 29.691 28.930 1.00 31.38 183 LEU A N 1
ATOM 860 C CA . LEU A 1 152 ? 35.833 30.599 30.030 1.00 36.52 183 LEU A CA 1
ATOM 861 C C . LEU A 1 152 ? 34.701 30.606 31.048 1.00 34.08 183 LEU A C 1
ATOM 862 O O . LEU A 1 152 ? 34.942 30.585 32.261 1.00 30.58 183 LEU A O 1
ATOM 867 N N . GLY A 1 153 ? 33.456 30.614 30.568 1.00 34.76 184 GLY A N 1
ATOM 868 C CA . GLY A 1 153 ? 32.320 30.719 31.468 1.00 28.41 184 GLY A CA 1
ATOM 869 C C . GLY A 1 153 ? 32.202 29.542 32.416 1.00 36.07 184 GLY A C 1
ATOM 870 O O . GLY A 1 153 ? 31.844 29.711 33.584 1.00 34.73 184 GLY A O 1
ATOM 871 N N . VAL A 1 154 ? 32.479 28.331 31.927 1.00 29.90 185 VAL A N 1
ATOM 872 C CA A VAL A 1 154 ? 32.429 27.158 32.793 0.50 30.37 185 VAL A CA 1
ATOM 873 C CA B VAL A 1 154 ? 32.423 27.162 32.800 0.50 30.41 185 VAL A CA 1
ATOM 874 C C . VAL A 1 154 ? 33.541 27.218 33.833 1.00 32.06 185 VAL A C 1
ATOM 875 O O . VAL A 1 154 ? 33.337 26.879 35.005 1.00 35.75 185 VAL A O 1
ATOM 882 N N . HIS A 1 155 ? 34.733 27.656 33.424 1.00 31.97 186 HIS A N 1
ATOM 883 C CA . HIS A 1 155 ? 35.846 27.766 34.360 1.00 35.80 186 HIS A CA 1
ATOM 884 C C . HIS A 1 155 ? 35.522 28.735 35.487 1.00 31.36 186 HIS A C 1
ATOM 885 O O . HIS A 1 155 ? 35.760 28.446 36.665 1.00 28.91 186 HIS A O 1
ATOM 892 N N . LEU A 1 156 ? 35.001 29.908 35.136 1.00 28.49 187 LEU A N 1
ATOM 893 C CA . LEU A 1 156 ? 34.696 30.908 36.146 1.00 32.55 187 LEU A CA 1
ATOM 894 C C . LEU A 1 156 ? 33.523 30.469 37.008 1.00 37.39 187 LEU A C 1
ATOM 895 O O . LEU A 1 156 ? 33.541 30.663 38.229 1.00 33.13 187 LEU A O 1
ATOM 900 N N . LEU A 1 157 ? 32.504 29.860 36.396 1.00 30.15 188 LEU A N 1
ATOM 901 C CA . LEU A 1 157 ? 31.331 29.442 37.157 1.00 23.32 188 LEU A CA 1
ATOM 902 C C . LEU A 1 157 ? 31.676 28.334 38.146 1.00 33.01 188 LEU A C 1
ATOM 903 O O . LEU A 1 157 ? 31.199 28.343 39.286 1.00 29.33 188 LEU A O 1
ATOM 908 N N . LEU A 1 158 ? 32.500 27.369 37.732 1.00 26.97 189 LEU A N 1
ATOM 909 C CA . LEU A 1 158 ? 32.872 26.290 38.642 1.00 30.97 189 LEU A CA 1
ATOM 910 C C . LEU A 1 158 ? 33.812 26.779 39.735 1.00 32.34 189 LEU A C 1
ATOM 911 O O . LEU A 1 158 ? 33.696 26.359 40.890 1.00 30.21 189 LEU A O 1
ATOM 916 N N . ALA A 1 159 ? 34.768 27.643 39.394 1.00 30.23 190 ALA A N 1
ATOM 917 C CA . ALA A 1 159 ? 35.602 28.235 40.434 1.00 30.03 190 ALA A CA 1
ATOM 918 C C . ALA A 1 159 ? 34.743 28.941 41.476 1.00 28.06 190 ALA A C 1
ATOM 919 O O . ALA A 1 159 ? 35.009 28.850 42.680 1.00 29.45 190 ALA A O 1
ATOM 921 N N . ALA A 1 160 ? 33.682 29.620 41.036 1.00 27.98 191 ALA A N 1
ATOM 922 C CA . ALA A 1 160 ? 32.831 30.339 41.978 1.00 28.59 191 ALA A CA 1
ATOM 923 C C . ALA A 1 160 ? 31.955 29.389 42.784 1.00 32.17 191 ALA A C 1
ATOM 924 O O . ALA A 1 160 ? 31.811 29.557 44.000 1.00 32.81 191 ALA A O 1
ATOM 926 N N . THR A 1 161 ? 31.350 28.391 42.137 1.00 26.07 192 THR A N 1
ATOM 927 C CA . THR A 1 161 ? 30.475 27.496 42.885 1.00 36.95 192 THR A CA 1
ATOM 928 C C . THR A 1 161 ? 31.269 26.662 43.877 1.00 25.10 192 THR A C 1
ATOM 929 O O . THR A 1 161 ? 30.816 26.430 45.002 1.00 24.70 192 THR A O 1
ATOM 933 N N . TRP A 1 162 ? 32.454 26.197 43.483 1.00 26.90 193 TRP A N 1
ATOM 934 C CA . TRP A 1 162 ? 33.250 25.410 44.414 1.00 21.56 193 TRP A CA 1
ATOM 935 C C . TRP A 1 162 ? 33.824 26.281 45.524 1.00 30.25 193 TRP A C 1
ATOM 936 O O . TRP A 1 162 ? 33.914 25.837 46.672 1.00 27.67 193 TRP A O 1
ATOM 947 N N . THR A 1 163 ? 34.192 27.528 45.214 1.00 25.41 194 THR A N 1
ATOM 948 C CA . THR A 1 163 ? 34.670 28.427 46.262 1.00 33.21 194 THR A CA 1
ATOM 949 C C . THR A 1 163 ? 33.579 28.686 47.292 1.00 30.51 194 THR A C 1
ATOM 950 O O . THR A 1 163 ? 33.840 28.692 48.501 1.00 27.32 194 THR A O 1
ATOM 954 N N . VAL A 1 164 ? 32.346 28.896 46.829 1.00 27.08 195 VAL A N 1
ATOM 955 C CA . VAL A 1 164 ? 31.244 29.165 47.742 1.00 28.91 195 VAL A CA 1
ATOM 956 C C . VAL A 1 164 ? 30.871 27.907 48.511 1.00 30.46 195 VAL A C 1
ATOM 957 O O . VAL A 1 164 ? 30.606 27.955 49.718 1.00 27.63 195 VAL A O 1
ATOM 961 N N . SER A 1 165 ? 30.851 26.763 47.826 1.00 26.29 196 SER A N 1
ATOM 962 C CA . SER A 1 165 ? 30.539 25.499 48.483 1.00 25.78 196 SER A CA 1
ATOM 963 C C . SER A 1 165 ? 31.502 25.225 49.630 1.00 28.78 196 SER A C 1
ATOM 964 O O . SER A 1 165 ? 31.082 24.934 50.757 1.00 30.97 196 SER A O 1
ATOM 967 N N . LEU A 1 166 ? 32.804 25.319 49.363 1.00 30.43 197 LEU A N 1
ATOM 968 C CA . LEU A 1 166 ? 33.792 25.099 50.413 1.00 33.04 197 LEU A CA 1
ATOM 969 C C . LEU A 1 166 ? 33.597 26.080 51.561 1.00 27.87 197 LEU A C 1
ATOM 970 O O . LEU A 1 166 ? 33.622 25.697 52.736 1.00 26.00 197 LEU A O 1
ATOM 975 N N . GLY A 1 167 ? 33.414 27.359 51.238 1.00 33.07 198 GLY A N 1
ATOM 976 C CA . GLY A 1 167 ? 33.161 28.340 52.280 1.00 31.23 198 GLY A CA 1
ATOM 977 C C . GLY A 1 167 ? 31.977 27.975 53.155 1.00 36.47 198 GLY A C 1
ATOM 978 O O . GLY A 1 167 ? 32.022 28.143 54.376 1.00 27.39 198 GLY A O 1
ATOM 979 N N . LEU A 1 168 ? 30.904 27.463 52.547 1.00 29.45 199 LEU A N 1
ATOM 980 C CA . LEU A 1 168 ? 29.716 27.115 53.322 1.00 33.62 199 LEU A CA 1
ATOM 981 C C . LEU A 1 168 ? 29.997 25.986 54.305 1.00 32.20 199 LEU A C 1
ATOM 982 O O . LEU A 1 168 ? 29.437 25.963 55.406 1.00 28.02 199 LEU A O 1
ATOM 987 N N . GLY A 1 169 ? 30.834 25.022 53.916 1.00 31.98 200 GLY A N 1
ATOM 988 C CA . GLY A 1 169 ? 31.219 23.970 54.838 1.00 25.89 200 GLY A CA 1
ATOM 989 C C . GLY A 1 169 ? 32.315 24.367 55.799 1.00 34.74 200 GLY A C 1
ATOM 990 O O . GLY A 1 169 ? 32.466 23.729 56.845 1.00 32.61 200 GLY A O 1
ATOM 991 N N . LEU A 1 170 ? 33.073 25.416 55.471 1.00 28.31 201 LEU A N 1
ATOM 992 C CA . LEU A 1 170 ? 34.158 25.866 56.332 1.00 28.39 201 LEU A CA 1
ATOM 993 C C . LEU A 1 170 ? 33.650 26.700 57.496 1.00 32.80 201 LEU A C 1
ATOM 994 O O . LEU A 1 170 ? 34.278 26.720 58.559 1.00 30.36 201 LEU A O 1
ATOM 999 N N . LEU A 1 171 ? 32.539 27.406 57.308 1.00 34.69 202 LEU A N 1
ATOM 1000 C CA . LEU A 1 171 ? 32.031 28.274 58.368 1.00 40.24 202 LEU A CA 1
ATOM 1001 C C . LEU A 1 171 ? 31.777 27.515 59.661 1.00 30.11 202 LEU A C 1
ATOM 1002 O O . LEU A 1 171 ? 32.219 27.985 60.724 1.00 31.66 202 LEU A O 1
ATOM 1007 N N . PRO A 1 172 ? 31.090 26.370 59.661 1.00 32.01 203 PRO A N 1
ATOM 1008 C CA . PRO A 1 172 ? 30.919 25.640 60.928 1.00 36.79 203 PRO A CA 1
ATOM 1009 C C . PRO A 1 172 ? 32.227 25.151 61.521 1.00 30.81 203 PRO A C 1
ATOM 1010 O O . PRO A 1 172 ? 32.366 25.128 62.749 1.00 36.53 203 PRO A O 1
ATOM 1014 N N . VAL A 1 173 ? 33.195 24.764 60.688 1.00 31.86 204 VAL A N 1
ATOM 1015 C CA . VAL A 1 173 ? 34.484 24.321 61.210 1.00 34.14 204 VAL A CA 1
ATOM 1016 C C . VAL A 1 173 ? 35.206 25.468 61.902 1.00 33.38 204 VAL A C 1
ATOM 1017 O O . VAL A 1 173 ? 35.903 25.266 62.904 1.00 29.27 204 VAL A O 1
ATOM 1021 N N . LEU A 1 174 ? 35.051 26.687 61.386 1.00 29.81 205 LEU A N 1
ATOM 1022 C CA . LEU A 1 174 ? 35.720 27.835 61.983 1.00 32.43 205 LEU A CA 1
ATOM 1023 C C . LEU A 1 174 ? 35.007 28.339 63.227 1.00 32.86 205 LEU A C 1
ATOM 1024 O O . LEU A 1 174 ? 35.598 29.110 63.991 1.00 45.10 205 LEU A O 1
ATOM 1029 N N . GLY A 1 175 ? 33.759 27.929 63.446 1.00 43.44 206 GLY A N 1
ATOM 1030 C CA . GLY A 1 175 ? 33.095 28.207 64.704 1.00 36.87 206 GLY A CA 1
ATOM 1031 C C . GLY A 1 175 ? 31.632 28.585 64.598 1.00 38.49 206 GLY A C 1
ATOM 1032 O O . GLY A 1 175 ? 30.982 28.774 65.628 1.00 40.58 206 GLY A O 1
ATOM 1033 N N . TRP A 1 176 ? 31.087 28.695 63.384 1.00 38.75 207 TRP A N 1
ATOM 1034 C CA . TRP A 1 176 ? 29.663 28.998 63.226 1.00 41.46 207 TRP A CA 1
ATOM 1035 C C . TRP A 1 176 ? 28.900 27.684 63.357 1.00 34.81 207 TRP A C 1
ATOM 1036 O O . TRP A 1 176 ? 28.433 27.086 62.384 1.00 30.77 207 TRP A O 1
ATOM 1047 N N . ASN A 1 177 ? 28.776 27.236 64.599 1.00 34.22 208 ASN A N 1
ATOM 1048 C CA . ASN A 1 177 ? 28.158 25.963 64.922 1.00 35.34 208 ASN A CA 1
ATOM 1049 C C . ASN A 1 177 ? 27.483 26.117 66.275 1.00 38.68 208 ASN A C 1
ATOM 1050 O O . ASN A 1 177 ? 27.460 27.209 66.852 1.00 37.69 208 ASN A O 1
ATOM 1055 N N . CYS A 1 178 ? 26.946 25.017 66.797 1.00 37.33 209 CYS A N 1
ATOM 1056 C CA . CYS A 1 178 ? 26.190 25.048 68.041 1.00 47.25 209 CYS A CA 1
ATOM 1057 C C . CYS A 1 178 ? 26.888 24.309 69.179 1.00 50.27 209 CYS A C 1
ATOM 1058 O O . CYS A 1 178 ? 26.257 24.025 70.202 1.00 48.58 209 CYS A O 1
ATOM 1061 N N . LEU A 1 179 ? 28.181 24.007 69.034 1.00 46.16 210 LEU A N 1
ATOM 1062 C CA . LEU A 1 179 ? 28.885 23.265 70.076 1.00 56.67 210 LEU A CA 1
ATOM 1063 C C . LEU A 1 179 ? 28.827 23.986 71.418 1.00 50.30 210 LEU A C 1
ATOM 1064 O O . LEU A 1 179 ? 28.705 23.346 72.469 1.00 59.34 210 LEU A O 1
ATOM 1069 N N . ALA A 1 180 ? 28.906 25.317 71.405 1.00 45.61 211 ALA A N 1
ATOM 1070 C CA . ALA A 1 180 ? 28.869 26.069 72.655 1.00 72.34 211 ALA A CA 1
ATOM 1071 C C . ALA A 1 180 ? 27.441 26.252 73.155 1.00 70.10 211 ALA A C 1
ATOM 1072 O O . ALA A 1 180 ? 27.160 26.047 74.341 1.00 82.86 211 ALA A O 1
ATOM 1074 N N . GLU A 1 181 ? 26.529 26.634 72.266 1.00 68.42 212 GLU A N 1
ATOM 1075 C CA . GLU A 1 181 ? 25.140 26.929 72.612 1.00 68.28 212 GLU A CA 1
ATOM 1076 C C . GLU A 1 181 ? 24.263 25.835 72.010 1.00 71.41 212 GLU A C 1
ATOM 1077 O O . GLU A 1 181 ? 23.933 25.875 70.821 1.00 65.63 212 GLU A O 1
ATOM 1083 N N . ARG A 1 182 ? 23.888 24.854 72.836 1.00 64.28 213 ARG A N 1
ATOM 1084 C CA . ARG A 1 182 ? 23.083 23.740 72.350 1.00 74.49 213 ARG A CA 1
ATOM 1085 C C . ARG A 1 182 ? 21.655 24.160 72.023 1.00 71.47 213 ARG A C 1
ATOM 1086 O O . ARG A 1 182 ? 20.984 23.481 71.237 1.00 51.44 213 ARG A O 1
ATOM 1094 N N . ALA A 1 183 ? 21.173 25.260 72.606 1.00 51.00 214 ALA A N 1
ATOM 1095 C CA . ALA A 1 183 ? 19.853 25.767 72.253 1.00 66.05 214 ALA A CA 1
ATOM 1096 C C . ALA A 1 183 ? 19.796 26.264 70.814 1.00 67.62 214 ALA A C 1
ATOM 1097 O O . ALA A 1 183 ? 18.699 26.413 70.266 1.00 60.17 214 ALA A O 1
ATOM 1099 N N . ALA A 1 184 ? 20.947 26.522 70.196 1.00 62.20 215 ALA A N 1
ATOM 1100 C CA . ALA A 1 184 ? 21.015 27.023 68.833 1.00 51.53 215 ALA A CA 1
ATOM 1101 C C . ALA A 1 184 ? 21.228 25.913 67.815 1.00 42.81 215 ALA A C 1
ATOM 1102 O O . ALA A 1 184 ? 21.405 26.206 66.630 1.00 42.21 215 ALA A O 1
ATOM 1104 N N . CYS A 1 185 ? 21.208 24.652 68.244 1.00 37.78 216 CYS A N 1
ATOM 1105 C CA . CYS A 1 185 ? 21.471 23.547 67.333 1.00 36.78 216 CYS A CA 1
ATOM 1106 C C . CYS A 1 185 ? 20.316 23.342 66.362 1.00 40.33 216 CYS A C 1
ATOM 1107 O O . CYS A 1 185 ? 19.141 23.465 66.720 1.00 43.17 216 CYS A O 1
ATOM 1110 N N . SER A 1 186 ? 20.667 23.017 65.127 1.00 41.46 217 SER A N 1
ATOM 1111 C CA . SER A 1 186 ? 19.693 22.596 64.135 1.00 32.25 217 SER A CA 1
ATOM 1112 C C . SER A 1 186 ? 19.408 21.107 64.303 1.00 43.00 217 SER A C 1
ATOM 1113 O O . SER A 1 186 ? 19.888 20.454 65.235 1.00 35.72 217 SER A O 1
ATOM 1116 N N . VAL A 1 187 ? 18.616 20.555 63.381 1.00 35.61 218 VAL A N 1
ATOM 1117 C CA . VAL A 1 187 ? 18.322 19.129 63.394 1.00 37.53 218 VAL A CA 1
ATOM 1118 C C . VAL A 1 187 ? 19.497 18.288 62.926 1.00 36.06 218 VAL A C 1
ATOM 1119 O O . VAL A 1 187 ? 19.468 17.065 63.081 1.00 40.11 218 VAL A O 1
ATOM 1123 N N . VAL A 1 188 ? 20.517 18.908 62.341 1.00 29.90 219 VAL A N 1
ATOM 1124 C CA . VAL A 1 188 ? 21.740 18.227 61.929 1.00 39.88 219 VAL A CA 1
ATOM 1125 C C . VAL A 1 188 ? 22.850 18.745 62.837 1.00 37.35 219 VAL A C 1
ATOM 1126 O O . VAL A 1 188 ? 23.354 19.854 62.635 1.00 36.19 219 VAL A O 1
ATOM 1130 N N . ARG A 1 189 ? 23.242 17.955 63.851 1.00 38.81 220 ARG A N 1
ATOM 1131 C CA A ARG A 1 189 ? 24.293 18.396 64.756 0.50 40.28 220 ARG A CA 1
ATOM 1132 C CA B ARG A 1 189 ? 24.291 18.406 64.751 0.50 40.28 220 ARG A CA 1
ATOM 1133 C C . ARG A 1 189 ? 25.655 18.303 64.069 1.00 37.89 220 ARG A C 1
ATOM 1134 O O . ARG A 1 189 ? 25.880 17.416 63.240 1.00 39.31 220 ARG A O 1
ATOM 1149 N N . PRO A 1 190 ? 26.594 19.209 64.403 1.00 36.11 221 PRO A N 1
ATOM 1150 C CA . PRO A 1 190 ? 26.519 20.356 65.313 1.00 37.04 221 PRO A CA 1
ATOM 1151 C C . PRO A 1 190 ? 26.280 21.673 64.575 1.00 40.40 221 PRO A C 1
ATOM 1152 O O . PRO A 1 190 ? 26.782 22.715 64.989 1.00 37.79 221 PRO A O 1
ATOM 1156 N N . LEU A 1 191 ? 25.527 21.624 63.481 1.00 32.00 222 LEU A N 1
ATOM 1157 C CA . LEU A 1 191 ? 25.269 22.832 62.712 1.00 37.71 222 LEU A CA 1
ATOM 1158 C C . LEU A 1 191 ? 24.300 23.745 63.451 1.00 33.23 222 LEU A C 1
ATOM 1159 O O . LEU A 1 191 ? 23.311 23.289 64.031 1.00 36.41 222 LEU A O 1
ATOM 1164 N N . ALA A 1 192 ? 24.588 25.044 63.411 1.00 34.56 223 ALA A N 1
ATOM 1165 C CA . ALA A 1 192 ? 23.712 26.045 64.000 1.00 30.44 223 ALA A CA 1
ATOM 1166 C C . ALA A 1 192 ? 22.504 26.295 63.106 1.00 35.20 223 ALA A C 1
ATOM 1167 O O . ALA A 1 192 ? 22.611 26.288 61.876 1.00 32.75 223 ALA A O 1
ATOM 1169 N N . ARG A 1 193 ? 21.350 26.529 63.739 1.00 31.04 224 ARG A N 1
ATOM 1170 C CA A ARG A 1 193 ? 20.123 26.749 62.980 0.50 39.15 224 ARG A CA 1
ATOM 1171 C CA B ARG A 1 193 ? 20.121 26.750 62.985 0.50 39.15 224 ARG A CA 1
ATOM 1172 C C . ARG A 1 193 ? 20.269 27.907 62.003 1.00 33.99 224 ARG A C 1
ATOM 1173 O O . ARG A 1 193 ? 19.711 27.869 60.899 1.00 31.88 224 ARG A O 1
ATOM 1188 N N . SER A 1 194 ? 21.004 28.952 62.390 1.00 34.32 225 SER A N 1
ATOM 1189 C CA . SER A 1 194 ? 21.146 30.110 61.511 1.00 34.08 225 SER A CA 1
ATOM 1190 C C . SER A 1 194 ? 22.000 29.786 60.291 1.00 34.58 225 SER A C 1
ATOM 1191 O O . SER A 1 194 ? 21.749 30.306 59.197 1.00 37.47 225 SER A O 1
ATOM 1194 N N . HIS A 1 195 ? 23.012 28.937 60.460 1.00 33.04 226 HIS A N 1
ATOM 1195 C CA . HIS A 1 195 ? 23.809 28.492 59.323 1.00 32.57 226 HIS A CA 1
ATOM 1196 C C . HIS A 1 195 ? 22.996 27.590 58.401 1.00 36.14 226 HIS A C 1
ATOM 1197 O O . HIS A 1 195 ? 23.072 27.713 57.172 1.00 29.50 226 HIS A O 1
ATOM 1204 N N . VAL A 1 196 ? 22.215 26.675 58.979 1.00 38.62 227 VAL A N 1
ATOM 1205 C CA . VAL A 1 196 ? 21.380 25.784 58.183 1.00 29.67 227 VAL A CA 1
ATOM 1206 C C . VAL A 1 196 ? 20.306 26.566 57.442 1.00 35.67 227 VAL A C 1
ATOM 1207 O O . VAL A 1 196 ? 19.941 26.220 56.311 1.00 31.85 227 VAL A O 1
ATOM 1211 N N . ALA A 1 197 ? 19.790 27.631 58.055 1.00 32.46 228 ALA A N 1
ATOM 1212 C CA . ALA A 1 197 ? 18.835 28.492 57.368 1.00 35.56 228 ALA A CA 1
ATOM 1213 C C . ALA A 1 197 ? 19.443 29.083 56.105 1.00 31.34 228 ALA A C 1
ATOM 1214 O O . ALA A 1 197 ? 18.784 29.159 55.062 1.00 33.34 228 ALA A O 1
ATOM 1216 N N . LEU A 1 198 ? 20.696 29.532 56.194 1.00 37.57 229 LEU A N 1
ATOM 1217 C CA . LEU A 1 198 ? 21.407 30.024 55.021 1.00 39.55 229 LEU A CA 1
ATOM 1218 C C . LEU A 1 198 ? 21.538 28.938 53.962 1.00 35.11 229 LEU A C 1
ATOM 1219 O O . LEU A 1 198 ? 21.329 29.193 52.771 1.00 32.04 229 LEU A O 1
ATOM 1224 N N . LEU A 1 199 ? 21.898 27.721 54.378 1.00 32.92 230 LEU A N 1
ATOM 1225 C CA . LEU A 1 199 ? 22.011 26.620 53.430 1.00 27.16 230 LEU A CA 1
ATOM 1226 C C . LEU A 1 199 ? 20.695 26.378 52.706 1.00 38.28 230 LEU A C 1
ATOM 1227 O O . LEU A 1 199 ? 20.678 26.180 51.485 1.00 28.95 230 LEU A O 1
ATOM 1232 N N . SER A 1 200 ? 19.581 26.384 53.446 1.00 32.04 231 SER A N 1
ATOM 1233 C CA . SER A 1 200 ? 18.282 26.151 52.828 1.00 34.49 231 SER A CA 1
ATOM 1234 C C . SER A 1 200 ? 17.905 27.302 51.913 1.00 32.28 231 SER A C 1
ATOM 1235 O O . SER A 1 200 ? 17.323 27.086 50.846 1.00 32.57 231 SER A O 1
ATOM 1238 N N . ALA A 1 201 ? 18.217 28.534 52.321 1.00 32.97 232 ALA A N 1
ATOM 1239 C CA . ALA A 1 201 ? 17.968 29.676 51.451 1.00 38.99 232 ALA A CA 1
ATOM 1240 C C . ALA A 1 201 ? 18.735 29.537 50.147 1.00 31.59 232 ALA A C 1
ATOM 1241 O O . ALA A 1 201 ? 18.200 29.819 49.069 1.00 35.82 232 ALA A O 1
ATOM 1243 N N . ALA A 1 202 ? 19.992 29.093 50.224 1.00 35.93 233 ALA A N 1
ATOM 1244 C CA . ALA A 1 202 ? 20.782 28.915 49.012 1.00 31.53 233 ALA A CA 1
ATOM 1245 C C . ALA A 1 202 ? 20.195 27.817 48.143 1.00 34.87 233 ALA A C 1
ATOM 1246 O O . ALA A 1 202 ? 20.148 27.946 46.914 1.00 33.47 233 ALA A O 1
ATOM 1248 N N . PHE A 1 203 ? 19.740 26.728 48.765 1.00 31.13 234 PHE A N 1
ATOM 1249 C CA . PHE A 1 203 ? 19.119 25.659 47.996 1.00 28.25 234 PHE A CA 1
ATOM 1250 C C . PHE A 1 203 ? 17.867 26.153 47.278 1.00 36.80 234 PHE A C 1
ATOM 1251 O O . PHE A 1 203 ? 17.682 25.892 46.084 1.00 28.96 234 PHE A O 1
ATOM 1259 N N . PHE A 1 204 ? 16.983 26.858 47.994 1.00 29.14 235 PHE A N 1
ATOM 1260 C CA . PHE A 1 204 ? 15.739 27.309 47.375 1.00 34.64 235 PHE A CA 1
ATOM 1261 C C . PHE A 1 204 ? 16.011 28.248 46.210 1.00 32.07 235 PHE A C 1
ATOM 1262 O O . PHE A 1 204 ? 15.326 28.191 45.182 1.00 30.06 235 PHE A O 1
ATOM 1270 N N . MET A 1 205 ? 16.991 29.137 46.358 1.00 34.74 236 MET A N 1
ATOM 1271 C CA . MET A 1 205 ? 17.329 30.037 45.263 1.00 36.51 236 MET A CA 1
ATOM 1272 C C . MET A 1 205 ? 17.887 29.260 44.078 1.00 35.52 236 MET A C 1
ATOM 1273 O O . MET A 1 205 ? 17.484 29.483 42.930 1.00 34.01 236 MET A O 1
ATOM 1278 N N . VAL A 1 206 ? 18.808 28.331 44.338 1.00 29.35 237 VAL A N 1
ATOM 1279 C CA . VAL A 1 206 ? 19.359 27.523 43.255 1.00 29.81 237 VAL A CA 1
ATOM 1280 C C . VAL A 1 206 ? 18.252 26.744 42.564 1.00 33.52 237 VAL A C 1
ATOM 1281 O O . VAL A 1 206 ? 18.201 26.665 41.331 1.00 29.85 237 VAL A O 1
ATOM 1285 N N . PHE A 1 207 ? 17.347 26.160 43.347 1.00 34.98 238 PHE A N 1
ATOM 1286 C CA . PHE A 1 207 ? 16.277 25.362 42.766 1.00 33.39 238 PHE A CA 1
ATOM 1287 C C . PHE A 1 207 ? 15.351 26.228 41.928 1.00 30.72 238 PHE A C 1
ATOM 1288 O O . PHE A 1 207 ? 14.934 25.826 40.836 1.00 30.70 238 PHE A O 1
ATOM 1296 N N . GLY A 1 208 ? 15.028 27.425 42.420 1.00 36.10 239 GLY A N 1
ATOM 1297 C CA . GLY A 1 208 ? 14.207 28.337 41.639 1.00 31.36 239 GLY A CA 1
ATOM 1298 C C . GLY A 1 208 ? 14.834 28.693 40.304 1.00 31.16 239 GLY A C 1
ATOM 1299 O O . GLY A 1 208 ? 14.138 28.813 39.294 1.00 31.58 239 GLY A O 1
ATOM 1300 N N . ILE A 1 209 ? 16.156 28.875 40.277 1.00 32.08 240 ILE A N 1
ATOM 1301 C CA . ILE A 1 209 ? 16.823 29.175 39.013 1.00 36.39 240 ILE A CA 1
ATOM 1302 C C . ILE A 1 209 ? 16.752 27.976 38.074 1.00 34.94 240 ILE A C 1
ATOM 1303 O O . ILE A 1 209 ? 16.506 28.129 36.871 1.00 31.42 240 ILE A O 1
ATOM 1308 N N . MET A 1 210 ? 16.964 26.767 38.602 1.00 31.87 241 MET A N 1
ATOM 1309 C CA . MET A 1 210 ? 16.855 25.578 37.764 1.00 36.19 241 MET A CA 1
ATOM 1310 C C . MET A 1 210 ? 15.468 25.475 37.144 1.00 32.45 241 MET A C 1
ATOM 1311 O O . MET A 1 210 ? 15.329 25.120 35.969 1.00 31.74 241 MET A O 1
ATOM 1316 N N . LEU A 1 211 ? 14.428 25.799 37.917 1.00 32.43 242 LEU A N 1
ATOM 1317 C CA . LEU A 1 211 ? 13.070 25.756 37.385 1.00 36.92 242 LEU A CA 1
ATOM 1318 C C . LEU A 1 211 ? 12.882 26.759 36.256 1.00 32.42 242 LEU A C 1
ATOM 1319 O O . LEU A 1 211 ? 12.183 26.478 35.275 1.00 32.86 242 LEU A O 1
ATOM 1324 N N . HIS A 1 212 ? 13.475 27.946 36.386 1.00 33.32 243 HIS A N 1
ATOM 1325 C CA . HIS A 1 212 ? 13.389 28.930 35.313 1.00 35.55 243 HIS A CA 1
ATOM 1326 C C . HIS A 1 212 ? 14.070 28.411 34.053 1.00 32.78 243 HIS A C 1
ATOM 1327 O O . HIS A 1 212 ? 13.498 28.445 32.957 1.00 33.23 243 HIS A O 1
ATOM 1334 N N . LEU A 1 213 ? 15.299 27.915 34.199 1.00 32.38 244 LEU A N 1
ATOM 1335 C CA . LEU A 1 213 ? 16.004 27.337 33.064 1.00 32.47 244 LEU A CA 1
ATOM 1336 C C . LEU A 1 213 ? 15.244 26.148 32.495 1.00 32.77 244 LEU A C 1
ATOM 1337 O O . LEU A 1 213 ? 15.187 25.959 31.274 1.00 33.14 244 LEU A O 1
ATOM 1342 N N . TYR A 1 214 ? 14.650 25.335 33.367 1.00 32.65 245 TYR A N 1
ATOM 1343 C CA . TYR A 1 214 ? 13.928 24.157 32.904 1.00 36.40 245 TYR A CA 1
ATOM 1344 C C . TYR A 1 214 ? 12.786 24.548 31.974 1.00 33.57 245 TYR A C 1
ATOM 1345 O O . TYR A 1 214 ? 12.606 23.953 30.905 1.00 33.96 245 TYR A O 1
ATOM 1354 N N . VAL A 1 215 ? 12.007 25.559 32.361 1.00 33.68 246 VAL A N 1
ATOM 1355 C CA . VAL A 1 215 ? 10.867 25.964 31.547 1.00 34.27 246 VAL A CA 1
ATOM 1356 C C . VAL A 1 215 ? 11.339 26.519 30.209 1.00 36.53 246 VAL A C 1
ATOM 1357 O O . VAL A 1 215 ? 10.717 26.284 29.167 1.00 39.61 246 VAL A O 1
ATOM 1361 N N . ARG A 1 216 ? 12.433 27.276 30.217 1.00 34.24 247 ARG A N 1
ATOM 1362 C CA . ARG A 1 216 ? 12.971 27.800 28.967 1.00 38.44 247 ARG A CA 1
ATOM 1363 C C . ARG A 1 216 ? 13.443 26.668 28.061 1.00 34.62 247 ARG A C 1
ATOM 1364 O O . ARG A 1 216 ? 13.161 26.663 26.856 1.00 39.28 247 ARG A O 1
ATOM 1372 N N . ILE A 1 217 ? 14.156 25.698 28.624 1.00 35.35 248 ILE A N 1
ATOM 1373 C CA . ILE A 1 217 ? 14.618 24.538 27.869 1.00 34.40 248 ILE A CA 1
ATOM 1374 C C . ILE A 1 217 ? 13.422 23.802 27.289 1.00 39.65 248 ILE A C 1
ATOM 1375 O O . ILE A 1 217 ? 13.390 23.487 26.100 1.00 35.40 248 ILE A O 1
ATOM 1390 N N . GLN A 1 219 ? 10.534 24.902 26.662 1.00 40.07 250 GLN A N 1
ATOM 1391 C CA . GLN A 1 219 ? 9.982 25.765 25.616 1.00 41.00 250 GLN A CA 1
ATOM 1392 C C . GLN A 1 219 ? 10.661 25.566 24.252 1.00 47.97 250 GLN A C 1
ATOM 1393 O O . GLN A 1 219 ? 9.983 25.409 23.237 1.00 50.87 250 GLN A O 1
ATOM 1399 N N . VAL A 1 220 ? 11.996 25.577 24.227 1.00 49.81 251 VAL A N 1
ATOM 1400 C CA . VAL A 1 220 ? 12.711 25.436 22.960 1.00 38.58 251 VAL A CA 1
ATOM 1401 C C . VAL A 1 220 ? 12.481 24.056 22.359 1.00 54.41 251 VAL A C 1
ATOM 1402 O O . VAL A 1 220 ? 12.279 23.918 21.147 1.00 54.20 251 VAL A O 1
ATOM 1406 N N . VAL A 1 221 ? 12.536 23.010 23.186 1.00 41.35 252 VAL A N 1
ATOM 1407 C CA . VAL A 1 221 ? 12.359 21.656 22.670 1.00 42.07 252 VAL A CA 1
ATOM 1408 C C . VAL A 1 221 ? 10.959 21.488 22.095 1.00 61.70 252 VAL A C 1
ATOM 1409 O O . VAL A 1 221 ? 10.776 20.871 21.039 1.00 55.73 252 VAL A O 1
ATOM 1413 N N . TRP A 1 222 ? 9.951 22.050 22.770 1.00 46.41 253 TRP A N 1
ATOM 1414 C CA . TRP A 1 222 ? 8.583 21.957 22.269 1.00 58.43 253 TRP A CA 1
ATOM 1415 C C . TRP A 1 222 ? 8.424 22.702 20.950 1.00 57.58 253 TRP A C 1
ATOM 1416 O O . TRP A 1 222 ? 7.794 22.193 20.017 1.00 63.59 253 TRP A O 1
ATOM 1427 N N . ARG A 1 223 ? 8.978 23.913 20.859 1.00 61.85 254 ARG A N 1
ATOM 1428 C CA . ARG A 1 223 ? 8.855 24.703 19.639 1.00 56.14 254 ARG A CA 1
ATOM 1429 C C . ARG A 1 223 ? 9.390 23.937 18.435 1.00 70.05 254 ARG A C 1
ATOM 1430 O O . ARG A 1 223 ? 8.695 23.775 17.425 1.00 61.99 254 ARG A O 1
ATOM 1438 N N . HIS A 1 224 ? 10.631 23.453 18.531 1.00 54.30 255 HIS A N 1
ATOM 1439 C CA . HIS A 1 224 ? 11.251 22.764 17.405 1.00 60.27 255 HIS A CA 1
ATOM 1440 C C . HIS A 1 224 ? 10.457 21.527 17.007 1.00 62.32 255 HIS A C 1
ATOM 1441 O O . HIS A 1 224 ? 10.252 21.269 15.816 1.00 61.07 255 HIS A O 1
ATOM 1448 N N . ALA A 1 225 ? 10.001 20.746 17.989 1.00 48.44 256 ALA A N 1
ATOM 1449 C CA . ALA A 1 225 ? 9.192 19.574 17.671 1.00 64.66 256 ALA A CA 1
ATOM 1450 C C . ALA A 1 225 ? 7.896 19.977 16.977 1.00 70.89 256 ALA A C 1
ATOM 1451 O O . ALA A 1 225 ? 7.443 19.298 16.046 1.00 61.05 256 ALA A O 1
ATOM 1453 N N . ALA A 1 226 ? 7.293 21.089 17.406 1.00 57.89 1001 ALA A N 1
ATOM 1454 C CA . ALA A 1 226 ? 6.049 21.544 16.794 1.00 60.00 1001 ALA A CA 1
ATOM 1455 C C . ALA A 1 226 ? 6.277 22.035 15.371 1.00 60.71 1001 ALA A C 1
ATOM 1456 O O . ALA A 1 226 ? 5.428 21.831 14.496 1.00 68.40 1001 ALA A O 1
ATOM 1458 N N . ASP A 1 227 ? 7.410 22.694 15.122 1.00 61.59 1002 ASP A N 1
ATOM 1459 C CA . ASP A 1 227 ? 7.695 23.180 13.776 1.00 64.27 1002 ASP A CA 1
ATOM 1460 C C . ASP A 1 227 ? 8.039 22.029 12.841 1.00 64.33 1002 ASP A C 1
ATOM 1461 O O . ASP A 1 227 ? 7.642 22.032 11.670 1.00 55.06 1002 ASP A O 1
ATOM 1466 N N . LEU A 1 228 ? 8.777 21.037 13.340 1.00 52.40 1003 LEU A N 1
ATOM 1467 C CA . LEU A 1 228 ? 9.077 19.859 12.535 1.00 57.30 1003 LEU A CA 1
ATOM 1468 C C . LEU A 1 228 ? 7.798 19.145 12.118 1.00 57.98 1003 LEU A C 1
ATOM 1469 O O . LEU A 1 228 ? 7.606 18.825 10.939 1.00 60.37 1003 LEU A O 1
ATOM 1474 N N . GLU A 1 229 ? 6.903 18.894 13.077 1.00 56.62 1004 GLU A N 1
ATOM 1475 C CA . GLU A 1 229 ? 5.658 18.199 12.771 1.00 63.19 1004 GLU A CA 1
ATOM 1476 C C . GLU A 1 229 ? 4.771 19.022 11.845 1.00 67.24 1004 GLU A C 1
ATOM 1477 O O . GLU A 1 229 ? 4.067 18.455 11.002 1.00 65.45 1004 GLU A O 1
ATOM 1483 N N . ASP A 1 230 ? 4.794 20.351 11.975 1.00 63.05 1005 ASP A N 1
ATOM 1484 C CA . ASP A 1 230 ? 4.030 21.198 11.065 1.00 58.02 1005 ASP A CA 1
ATOM 1485 C C . ASP A 1 230 ? 4.548 21.068 9.639 1.00 60.20 1005 ASP A C 1
ATOM 1486 O O . ASP A 1 230 ? 3.813 20.670 8.729 1.00 68.88 1005 ASP A O 1
ATOM 1491 N N . ASN A 1 231 ? 5.823 21.405 9.426 1.00 59.48 1006 ASN A N 1
ATOM 1492 C CA . ASN A 1 231 ? 6.372 21.398 8.074 1.00 62.25 1006 ASN A CA 1
ATOM 1493 C C . ASN A 1 231 ? 6.317 20.011 7.451 1.00 57.98 1006 ASN A C 1
ATOM 1494 O O . ASN A 1 231 ? 6.164 19.887 6.230 1.00 51.20 1006 ASN A O 1
ATOM 1499 N N . TRP A 1 232 ? 6.457 18.962 8.262 1.00 48.40 1007 TRP A N 1
ATOM 1500 C CA . TRP A 1 232 ? 6.340 17.607 7.735 1.00 58.63 1007 TRP A CA 1
ATOM 1501 C C . TRP A 1 232 ? 4.923 17.332 7.249 1.00 63.55 1007 TRP A C 1
ATOM 1502 O O . TRP A 1 232 ? 4.730 16.694 6.207 1.00 60.20 1007 TRP A O 1
ATOM 1513 N N . GLU A 1 233 ? 3.918 17.822 7.981 1.00 58.83 1008 GLU A N 1
ATOM 1514 C CA . GLU A 1 233 ? 2.532 17.619 7.571 1.00 66.18 1008 GLU A CA 1
ATOM 1515 C C . GLU A 1 233 ? 2.207 18.415 6.314 1.00 64.52 1008 GLU A C 1
ATOM 1516 O O . GLU A 1 233 ? 1.543 17.904 5.405 1.00 60.08 1008 GLU A O 1
ATOM 1522 N N . THR A 1 234 ? 2.651 19.673 6.248 1.00 62.96 1009 THR A N 1
ATOM 1523 C CA . THR A 1 234 ? 2.423 20.467 5.045 1.00 78.45 1009 THR A CA 1
ATOM 1524 C C . THR A 1 234 ? 3.160 19.866 3.856 1.00 62.61 1009 THR A C 1
ATOM 1525 O O . THR A 1 234 ? 2.659 19.889 2.726 1.00 64.60 1009 THR A O 1
ATOM 1529 N N . LEU A 1 235 ? 4.353 19.321 4.098 1.00 58.57 1010 LEU A N 1
ATOM 1530 C CA . LEU A 1 235 ? 5.077 18.599 3.059 1.00 55.61 1010 LEU A CA 1
ATOM 1531 C C . LEU A 1 235 ? 4.220 17.487 2.466 1.00 55.26 1010 LEU A C 1
ATOM 1532 O O . LEU A 1 235 ? 4.141 17.331 1.243 1.00 53.14 1010 LEU A O 1
ATOM 1537 N N . ASN A 1 236 ? 3.568 16.698 3.325 1.00 50.98 1011 ASN A N 1
ATOM 1538 C CA . ASN A 1 236 ? 2.724 15.614 2.830 1.00 57.77 1011 ASN A CA 1
ATOM 1539 C C . ASN A 1 236 ? 1.472 16.154 2.151 1.00 61.17 1011 ASN A C 1
ATOM 1540 O O . ASN A 1 236 ? 1.056 15.637 1.109 1.00 62.17 1011 ASN A O 1
ATOM 1545 N N . ASP A 1 237 ? 0.857 17.193 2.722 1.00 53.38 1012 ASP A N 1
ATOM 1546 C CA . ASP A 1 237 ? -0.343 17.765 2.120 1.00 60.44 1012 ASP A CA 1
ATOM 1547 C C . ASP A 1 237 ? -0.097 18.163 0.670 1.00 61.85 1012 ASP A C 1
ATOM 1548 O O . ASP A 1 237 ? -0.848 17.772 -0.231 1.00 57.99 1012 ASP A O 1
ATOM 1553 N N . ASN A 1 238 ? 0.952 18.952 0.428 1.00 52.87 1013 ASN A N 1
ATOM 1554 C CA . ASN A 1 238 ? 1.218 19.424 -0.926 1.00 60.50 1013 ASN A CA 1
ATOM 1555 C C . ASN A 1 238 ? 1.600 18.280 -1.851 1.00 58.80 1013 ASN A C 1
ATOM 1556 O O . ASN A 1 238 ? 1.268 18.311 -3.040 1.00 60.41 1013 ASN A O 1
ATOM 1561 N N . LEU A 1 239 ? 2.286 17.263 -1.329 1.00 57.73 1014 LEU A N 1
ATOM 1562 C CA . LEU A 1 239 ? 2.612 16.103 -2.149 1.00 63.79 1014 LEU A CA 1
ATOM 1563 C C . LEU A 1 239 ? 1.349 15.440 -2.688 1.00 72.37 1014 LEU A C 1
ATOM 1564 O O . LEU A 1 239 ? 1.328 14.969 -3.831 1.00 60.75 1014 LEU A O 1
ATOM 1569 N N . LYS A 1 240 ? 0.278 15.405 -1.888 1.00 66.79 1015 LYS A N 1
ATOM 1570 C CA . LYS A 1 240 ? -0.988 14.878 -2.387 1.00 68.34 1015 LYS A CA 1
ATOM 1571 C C . LYS A 1 240 ? -1.627 15.822 -3.393 1.00 62.60 1015 LYS A C 1
ATOM 1572 O O . LYS A 1 240 ? -2.286 15.372 -4.335 1.00 73.60 1015 LYS A O 1
ATOM 1578 N N . VAL A 1 241 ? -1.478 17.134 -3.192 1.00 56.80 1016 VAL A N 1
ATOM 1579 C CA . VAL A 1 241 ? -1.977 18.085 -4.180 1.00 66.06 1016 VAL A CA 1
ATOM 1580 C C . VAL A 1 241 ? -1.364 17.791 -5.543 1.00 60.29 1016 VAL A C 1
ATOM 1581 O O . VAL A 1 241 ? -2.058 17.799 -6.567 1.00 64.17 1016 VAL A O 1
ATOM 1585 N N . ILE A 1 242 ? -0.060 17.502 -5.574 1.00 57.65 1017 ILE A N 1
ATOM 1586 C CA A ILE A 1 242 ? 0.600 17.195 -6.840 0.50 61.61 1017 ILE A CA 1
ATOM 1587 C CA B ILE A 1 242 ? 0.608 17.188 -6.836 0.50 61.60 1017 ILE A CA 1
ATOM 1588 C C . ILE A 1 242 ? -0.031 15.966 -7.481 1.00 65.72 1017 ILE A C 1
ATOM 1589 O O . ILE A 1 242 ? -0.408 15.983 -8.659 1.00 66.29 1017 ILE A O 1
ATOM 1598 N N . GLU A 1 243 ? -0.153 14.880 -6.716 1.00 70.79 1018 GLU A N 1
ATOM 1599 C CA . GLU A 1 243 ? -0.670 13.638 -7.277 1.00 76.89 1018 GLU A CA 1
ATOM 1600 C C . GLU A 1 243 ? -2.093 13.800 -7.790 1.00 75.27 1018 GLU A C 1
ATOM 1601 O O . GLU A 1 243 ? -2.472 13.163 -8.779 1.00 76.54 1018 GLU A O 1
ATOM 1607 N N . LYS A 1 244 ? -2.884 14.659 -7.153 1.00 77.01 1019 LYS A N 1
ATOM 1608 C CA A LYS A 1 244 ? -4.278 14.861 -7.516 0.50 83.88 1019 LYS A CA 1
ATOM 1609 C CA B LYS A 1 244 ? -4.278 14.857 -7.522 0.50 83.88 1019 LYS A CA 1
ATOM 1610 C C . LYS A 1 244 ? -4.494 16.125 -8.341 1.00 81.19 1019 LYS A C 1
ATOM 1611 O O . LYS A 1 244 ? -5.644 16.474 -8.633 1.00 72.69 1019 LYS A O 1
ATOM 1622 N N . ALA A 1 245 ? -3.422 16.815 -8.722 1.00 67.26 1020 ALA A N 1
ATOM 1623 C CA . ALA A 1 245 ? -3.562 18.066 -9.454 1.00 76.72 1020 ALA A CA 1
ATOM 1624 C C . ALA A 1 245 ? -4.319 17.851 -10.757 1.00 76.07 1020 ALA A C 1
ATOM 1625 O O . ALA A 1 245 ? -4.165 16.825 -11.426 1.00 64.65 1020 ALA A O 1
ATOM 1627 N N . ASP A 1 246 ? -5.148 18.835 -11.114 1.00 65.27 1021 ASP A N 1
ATOM 1628 C CA . ASP A 1 246 ? -5.854 18.829 -12.386 1.00 88.78 1021 ASP A CA 1
ATOM 1629 C C . ASP A 1 246 ? -5.424 19.949 -13.322 1.00 72.66 1021 ASP A C 1
ATOM 1630 O O . ASP A 1 246 ? -5.712 19.870 -14.519 1.00 66.52 1021 ASP A O 1
ATOM 1635 N N . ASN A 1 247 ? -4.748 20.980 -12.815 1.00 70.29 1022 ASN A N 1
ATOM 1636 C CA . ASN A 1 247 ? -4.229 22.056 -13.646 1.00 76.25 1022 ASN A CA 1
ATOM 1637 C C . ASN A 1 247 ? -2.783 22.345 -13.266 1.00 76.14 1022 ASN A C 1
ATOM 1638 O O . ASN A 1 247 ? -2.303 21.948 -12.202 1.00 65.81 1022 ASN A O 1
ATOM 1643 N N . ALA A 1 248 ? -2.094 23.058 -14.159 1.00 68.69 1023 ALA A N 1
ATOM 1644 C CA . ALA A 1 248 ? -0.668 23.299 -13.977 1.00 70.22 1023 ALA A CA 1
ATOM 1645 C C . ALA A 1 248 ? -0.394 24.284 -12.848 1.00 68.67 1023 ALA A C 1
ATOM 1646 O O . ALA A 1 248 ? 0.658 24.205 -12.202 1.00 59.26 1023 ALA A O 1
ATOM 1648 N N . ALA A 1 249 ? -1.314 25.217 -12.599 1.00 69.05 1024 ALA A N 1
ATOM 1649 C CA . ALA A 1 249 ? -1.092 26.203 -11.546 1.00 66.96 1024 ALA A CA 1
ATOM 1650 C C . ALA A 1 249 ? -0.965 25.536 -10.183 1.00 71.94 1024 ALA A C 1
ATOM 1651 O O . ALA A 1 249 ? -0.151 25.955 -9.350 1.00 72.91 1024 ALA A O 1
ATOM 1653 N N . GLN A 1 250 ? -1.760 24.492 -9.935 1.00 81.63 1025 GLN A N 1
ATOM 1654 C CA . GLN A 1 250 ? -1.700 23.811 -8.646 1.00 72.79 1025 GLN A CA 1
ATOM 1655 C C . GLN A 1 250 ? -0.343 23.157 -8.428 1.00 57.47 1025 GLN A C 1
ATOM 1656 O O . GLN A 1 250 ? 0.191 23.171 -7.313 1.00 56.54 1025 GLN A O 1
ATOM 1662 N N . VAL A 1 251 ? 0.225 22.565 -9.481 1.00 61.97 1026 VAL A N 1
ATOM 1663 C CA . VAL A 1 251 ? 1.479 21.832 -9.333 1.00 57.87 1026 VAL A CA 1
ATOM 1664 C C . VAL A 1 251 ? 2.593 22.775 -8.901 1.00 62.33 1026 VAL A C 1
ATOM 1665 O O . VAL A 1 251 ? 3.318 22.511 -7.934 1.00 58.60 1026 VAL A O 1
ATOM 1669 N N . LYS A 1 252 ? 2.746 23.893 -9.612 1.00 63.74 1027 LYS A N 1
ATOM 1670 C CA A LYS A 1 252 ? 3.786 24.853 -9.258 0.50 65.85 1027 LYS A CA 1
ATOM 1671 C CA B LYS A 1 252 ? 3.787 24.850 -9.255 0.50 65.85 1027 LYS A CA 1
ATOM 1672 C C . LYS A 1 252 ? 3.569 25.405 -7.854 1.00 64.90 1027 LYS A C 1
ATOM 1673 O O . LYS A 1 252 ? 4.522 25.540 -7.079 1.00 66.62 1027 LYS A O 1
ATOM 1684 N N . ASP A 1 253 ? 2.320 25.729 -7.509 1.00 66.89 1028 ASP A N 1
ATOM 1685 C CA . ASP A 1 253 ? 2.030 26.240 -6.173 1.00 62.92 1028 ASP A CA 1
ATOM 1686 C C . ASP A 1 253 ? 2.439 25.236 -5.104 1.00 61.80 1028 ASP A C 1
ATOM 1687 O O . ASP A 1 253 ? 3.090 25.591 -4.115 1.00 66.83 1028 ASP A O 1
ATOM 1692 N N . ALA A 1 254 ? 2.063 23.969 -5.288 1.00 58.10 1029 ALA A N 1
ATOM 1693 C CA . ALA A 1 254 ? 2.350 22.960 -4.276 1.00 53.91 1029 ALA A CA 1
ATOM 1694 C C . ALA A 1 254 ? 3.845 22.696 -4.167 1.00 58.06 1029 ALA A C 1
ATOM 1695 O O . ALA A 1 254 ? 4.360 22.464 -3.068 1.00 56.10 1029 ALA A O 1
ATOM 1697 N N . LEU A 1 255 ? 4.561 22.727 -5.293 1.00 57.95 1030 LEU A N 1
ATOM 1698 C CA . LEU A 1 255 ? 6.007 22.544 -5.242 1.00 59.46 1030 LEU A CA 1
ATOM 1699 C C . LEU A 1 255 ? 6.682 23.700 -4.518 1.00 52.43 1030 LEU A C 1
ATOM 1700 O O . LEU A 1 255 ? 7.685 23.503 -3.823 1.00 55.62 1030 LEU A O 1
ATOM 1705 N N . THR A 1 256 ? 6.154 24.914 -4.677 1.00 64.66 1031 THR A N 1
ATOM 1706 C CA . THR A 1 256 ? 6.740 26.064 -4.000 1.00 58.74 1031 THR A CA 1
ATOM 1707 C C . THR A 1 256 ? 6.590 25.945 -2.490 1.00 56.85 1031 THR A C 1
ATOM 1708 O O . THR A 1 256 ? 7.519 26.268 -1.740 1.00 65.74 1031 THR A O 1
ATOM 1712 N N . LYS A 1 257 ? 5.431 25.477 -2.024 1.00 59.90 1032 LYS A N 1
ATOM 1713 C CA . LYS A 1 257 ? 5.240 25.289 -0.592 1.00 52.97 1032 LYS A CA 1
ATOM 1714 C C . LYS A 1 257 ? 6.064 24.120 -0.068 1.00 57.73 1032 LYS A C 1
ATOM 1715 O O . LYS A 1 257 ? 6.562 24.175 1.062 1.00 57.94 1032 LYS A O 1
ATOM 1721 N N . MET A 1 258 ? 6.232 23.062 -0.865 1.00 52.54 1033 MET A N 1
ATOM 1722 C CA . MET A 1 258 ? 7.044 21.938 -0.410 1.00 54.95 1033 MET A CA 1
ATOM 1723 C C . MET A 1 258 ? 8.488 22.362 -0.189 1.00 57.59 1033 MET A C 1
ATOM 1724 O O . MET A 1 258 ? 9.138 21.910 0.761 1.00 67.80 1033 MET A O 1
ATOM 1729 N N . ARG A 1 259 ? 9.010 23.230 -1.057 1.00 62.64 1034 ARG A N 1
ATOM 1730 C CA . ARG A 1 259 ? 10.386 23.685 -0.900 1.00 63.71 1034 ARG A CA 1
ATOM 1731 C C . ARG A 1 259 ? 10.562 24.427 0.418 1.00 60.83 1034 ARG A C 1
ATOM 1732 O O . ARG A 1 259 ? 11.525 24.188 1.155 1.00 69.27 1034 ARG A O 1
ATOM 1740 N N . ALA A 1 260 ? 9.633 25.331 0.733 1.00 60.65 1035 ALA A N 1
ATOM 1741 C CA . ALA A 1 260 ? 9.732 26.092 1.973 1.00 62.75 1035 ALA A CA 1
ATOM 1742 C C . ALA A 1 260 ? 9.581 25.180 3.184 1.00 66.70 1035 ALA A C 1
ATOM 1743 O O . ALA A 1 260 ? 10.345 25.280 4.151 1.00 72.96 1035 ALA A O 1
ATOM 1745 N N . ALA A 1 261 ? 8.593 24.284 3.147 1.00 61.80 1036 ALA A N 1
ATOM 1746 C CA . ALA A 1 261 ? 8.385 23.366 4.261 1.00 62.03 1036 ALA A CA 1
ATOM 1747 C C . ALA A 1 261 ? 9.600 22.471 4.471 1.00 75.13 1036 ALA A C 1
ATOM 1748 O O . ALA A 1 261 ? 9.990 22.199 5.612 1.00 71.98 1036 ALA A O 1
ATOM 1750 N N . ALA A 1 262 ? 10.210 22.001 3.382 1.00 63.47 1037 ALA A N 1
ATOM 1751 C CA . ALA A 1 262 ? 11.387 21.150 3.514 1.00 73.48 1037 ALA A CA 1
ATOM 1752 C C . ALA A 1 262 ? 12.510 21.881 4.238 1.00 81.41 1037 ALA A C 1
ATOM 1753 O O . ALA A 1 262 ? 13.155 21.318 5.131 1.00 77.00 1037 ALA A O 1
ATOM 1755 N N . LEU A 1 263 ? 12.756 23.139 3.870 1.00 79.67 1038 LEU A N 1
ATOM 1756 C CA . LEU A 1 263 ? 13.813 23.904 4.523 1.00 86.53 1038 LEU A CA 1
ATOM 1757 C C . LEU A 1 263 ? 13.471 24.191 5.980 1.00 83.58 1038 LEU A C 1
ATOM 1758 O O . LEU A 1 263 ? 14.326 24.046 6.863 1.00 84.27 1038 LEU A O 1
ATOM 1763 N N . ASP A 1 264 ? 12.227 24.591 6.256 1.00 80.54 1039 ASP A N 1
ATOM 1764 C CA . ASP A 1 264 ? 11.831 24.859 7.635 1.00 81.02 1039 ASP A CA 1
ATOM 1765 C C . ASP A 1 264 ? 11.917 23.600 8.487 1.00 85.74 1039 ASP A C 1
ATOM 1766 O O . ASP A 1 264 ? 12.357 23.651 9.642 1.00 95.37 1039 ASP A O 1
ATOM 1771 N N . ALA A 1 265 ? 11.496 22.457 7.939 1.00 74.32 1040 ALA A N 1
ATOM 1772 C CA . ALA A 1 265 ? 11.635 21.203 8.670 1.00 83.52 1040 ALA A CA 1
ATOM 1773 C C . ALA A 1 265 ? 13.096 20.886 8.950 1.00 85.01 1040 ALA A C 1
ATOM 1774 O O . ALA A 1 265 ? 13.418 20.312 9.997 1.00 86.63 1040 ALA A O 1
ATOM 1776 N N . GLN A 1 266 ? 13.993 21.254 8.033 1.00 76.23 1041 GLN A N 1
ATOM 1777 C CA . GLN A 1 266 ? 15.418 21.034 8.256 1.00 77.98 1041 GLN A CA 1
ATOM 1778 C C . GLN A 1 266 ? 15.923 21.880 9.419 1.00 89.34 1041 GLN A C 1
ATOM 1779 O O . GLN A 1 266 ? 16.643 21.383 10.294 1.00 92.45 1041 GLN A O 1
ATOM 1785 N N . LYS A 1 267 ? 15.548 23.161 9.451 1.00 87.76 1042 LYS A N 1
ATOM 1786 C CA . LYS A 1 267 ? 16.014 24.044 10.516 1.00 82.43 1042 LYS A CA 1
ATOM 1787 C C . LYS A 1 267 ? 15.549 23.556 11.884 1.00 93.21 1042 LYS A C 1
ATOM 1788 O O . LYS A 1 267 ? 16.309 23.601 12.858 1.00 90.70 1042 LYS A O 1
ATOM 1790 N N . ALA A 1 268 ? 14.302 23.085 11.978 1.00 100.67 1043 ALA A N 1
ATOM 1791 C CA . ALA A 1 268 ? 13.778 22.613 13.255 1.00 98.37 1043 ALA A CA 1
ATOM 1792 C C . ALA A 1 268 ? 14.494 21.365 13.757 1.00 94.04 1043 ALA A C 1
ATOM 1793 O O . ALA A 1 268 ? 14.391 21.046 14.946 1.00 93.99 1043 ALA A O 1
ATOM 1795 N N . THR A 1 269 ? 15.201 20.653 12.887 1.00 87.41 1044 THR A N 1
ATOM 1796 C CA . THR A 1 269 ? 15.965 19.487 13.321 1.00 98.63 1044 THR A CA 1
ATOM 1797 C C . THR A 1 269 ? 17.271 19.944 13.964 1.00 110.03 1044 THR A C 1
ATOM 1798 O O . THR A 1 269 ? 18.000 20.742 13.367 1.00 110.99 1044 THR A O 1
ATOM 1802 N N . PRO A 1 270 ? 17.599 19.473 15.168 1.00 120.18 1045 PRO A N 1
ATOM 1803 C CA . PRO A 1 270 ? 18.847 19.897 15.793 1.00 109.46 1045 PRO A CA 1
ATOM 1804 C C . PRO A 1 270 ? 20.032 19.542 14.915 1.00 122.30 1045 PRO A C 1
ATOM 1805 O O . PRO A 1 270 ? 19.984 18.563 14.146 1.00 129.01 1045 PRO A O 1
ATOM 1809 N N . PRO A 1 271 ? 21.112 20.309 14.994 1.00 139.35 1046 PRO A N 1
ATOM 1810 C CA . PRO A 1 271 ? 22.236 20.113 14.071 1.00 141.88 1046 PRO A CA 1
ATOM 1811 C C . PRO A 1 271 ? 23.069 18.887 14.427 1.00 149.77 1046 PRO A C 1
ATOM 1812 O O . PRO A 1 271 ? 22.886 18.244 15.461 1.00 149.58 1046 PRO A O 1
ATOM 1816 N N . LYS A 1 272 ? 24.013 18.578 13.533 1.00 146.46 1047 LYS A N 1
ATOM 1817 C CA . LYS A 1 272 ? 24.857 17.398 13.706 1.00 148.11 1047 LYS A CA 1
ATOM 1818 C C . LYS A 1 272 ? 25.796 17.558 14.895 1.00 147.09 1047 LYS A C 1
ATOM 1819 O O . LYS A 1 272 ? 25.780 16.748 15.829 1.00 142.57 1047 LYS A O 1
ATOM 1821 N N . LEU A 1 273 ? 26.631 18.597 14.874 1.00 146.89 1048 LEU A N 1
ATOM 1822 C CA . LEU A 1 273 ? 27.665 18.760 15.889 1.00 135.60 1048 LEU A CA 1
ATOM 1823 C C . LEU A 1 273 ? 28.516 19.993 15.610 1.00 117.58 1048 LEU A C 1
ATOM 1824 O O . LEU A 1 273 ? 28.210 20.776 14.705 1.00 114.23 1048 LEU A O 1
ATOM 1826 N N . GLU A 1 274 ? 29.587 20.166 16.380 1.00 107.17 1049 GLU A N 1
ATOM 1827 C CA . GLU A 1 274 ? 30.462 21.326 16.242 1.00 86.54 1049 GLU A CA 1
ATOM 1828 C C . GLU A 1 274 ? 31.918 20.941 16.482 1.00 92.49 1049 GLU A C 1
ATOM 1829 O O . GLU A 1 274 ? 32.481 21.221 17.540 1.00 78.39 1049 GLU A O 1
ATOM 1831 N N . MET A 1 283 ? 23.693 14.400 14.864 1.00 120.76 1058 MET A N 1
ATOM 1832 C CA . MET A 1 283 ? 23.785 13.760 13.556 1.00 138.90 1058 MET A CA 1
ATOM 1833 C C . MET A 1 283 ? 23.078 14.606 12.496 1.00 140.07 1058 MET A C 1
ATOM 1834 O O . MET A 1 283 ? 22.180 15.387 12.812 1.00 135.38 1058 MET A O 1
ATOM 1839 N N . LYS A 1 284 ? 23.496 14.453 11.239 1.00 140.05 1059 LYS A N 1
ATOM 1840 C CA . LYS A 1 284 ? 22.899 15.150 10.102 1.00 135.77 1059 LYS A CA 1
ATOM 1841 C C . LYS A 1 284 ? 22.636 14.176 8.958 1.00 124.91 1059 LYS A C 1
ATOM 1842 O O . LYS A 1 284 ? 23.022 14.400 7.808 1.00 124.02 1059 LYS A O 1
ATOM 1848 N N . ASP A 1 285 ? 21.971 13.063 9.269 1.00 124.35 1060 ASP A N 1
ATOM 1849 C CA . ASP A 1 285 ? 21.490 12.124 8.262 1.00 108.06 1060 ASP A CA 1
ATOM 1850 C C . ASP A 1 285 ? 20.002 12.304 7.997 1.00 114.41 1060 ASP A C 1
ATOM 1851 O O . ASP A 1 285 ? 19.579 12.392 6.840 1.00 107.90 1060 ASP A O 1
ATOM 1856 N N . PHE A 1 286 ? 19.196 12.348 9.060 1.00 99.96 1061 PHE A N 1
ATOM 1857 C CA . PHE A 1 286 ? 17.813 12.783 8.919 1.00 94.11 1061 PHE A CA 1
ATOM 1858 C C . PHE A 1 286 ? 17.751 14.154 8.259 1.00 98.72 1061 PHE A C 1
ATOM 1859 O O . PHE A 1 286 ? 16.871 14.417 7.431 1.00 90.26 1061 PHE A O 1
ATOM 1867 N N . ARG A 1 287 ? 18.697 15.034 8.601 1.00 102.06 1062 ARG A N 1
ATOM 1868 C CA . ARG A 1 287 ? 18.746 16.357 7.987 1.00 99.73 1062 ARG A CA 1
ATOM 1869 C C . ARG A 1 287 ? 19.068 16.263 6.501 1.00 89.49 1062 ARG A C 1
ATOM 1870 O O . ARG A 1 287 ? 18.388 16.877 5.671 1.00 104.73 1062 ARG A O 1
ATOM 1878 N N . HIS A 1 288 ? 20.111 15.508 6.147 1.00 93.56 1063 HIS A N 1
ATOM 1879 C CA . HIS A 1 288 ? 20.484 15.370 4.743 1.00 95.33 1063 HIS A CA 1
ATOM 1880 C C . HIS A 1 288 ? 19.371 14.734 3.918 1.00 95.10 1063 HIS A C 1
ATOM 1881 O O . HIS A 1 288 ? 19.370 14.865 2.689 1.00 84.43 1063 HIS A O 1
ATOM 1888 N N . GLY A 1 289 ? 18.426 14.047 4.563 1.00 86.35 1064 GLY A N 1
ATOM 1889 C CA . GLY A 1 289 ? 17.235 13.616 3.855 1.00 83.61 1064 GLY A CA 1
ATOM 1890 C C . GLY A 1 289 ? 16.442 14.780 3.296 1.00 82.61 1064 GLY A C 1
ATOM 1891 O O . GLY A 1 289 ? 15.838 14.670 2.225 1.00 71.04 1064 GLY A O 1
ATOM 1892 N N . PHE A 1 290 ? 16.431 15.910 4.008 1.00 76.90 1065 PHE A N 1
ATOM 1893 C CA . PHE A 1 290 ? 15.792 17.108 3.478 1.00 82.47 1065 PHE A CA 1
ATOM 1894 C C . PHE A 1 290 ? 16.638 17.757 2.390 1.00 79.20 1065 PHE A C 1
ATOM 1895 O O . PHE A 1 290 ? 16.097 18.422 1.499 1.00 79.68 1065 PHE A O 1
ATOM 1903 N N . ASP A 1 291 ? 17.961 17.579 2.447 1.00 90.85 1066 ASP A N 1
ATOM 1904 C CA . ASP A 1 291 ? 18.830 18.167 1.433 1.00 80.27 1066 ASP A CA 1
ATOM 1905 C C . ASP A 1 291 ? 18.509 17.621 0.049 1.00 86.24 1066 ASP A C 1
ATOM 1906 O O . ASP A 1 291 ? 18.456 18.377 -0.928 1.00 76.60 1066 ASP A O 1
ATOM 1911 N N . ILE A 1 292 ? 18.294 16.309 -0.058 1.00 73.76 1067 ILE A N 1
ATOM 1912 C CA . ILE A 1 292 ? 17.968 15.727 -1.353 1.00 86.27 1067 ILE A CA 1
ATOM 1913 C C . ILE A 1 292 ? 16.495 15.909 -1.700 1.00 79.28 1067 ILE A C 1
ATOM 1914 O O . ILE A 1 292 ? 16.133 15.821 -2.879 1.00 73.99 1067 ILE A O 1
ATOM 1919 N N . LEU A 1 293 ? 15.634 16.172 -0.711 1.00 69.72 1068 LEU A N 1
ATOM 1920 C CA . LEU A 1 293 ? 14.257 16.551 -1.016 1.00 68.42 1068 LEU A CA 1
ATOM 1921 C C . LEU A 1 293 ? 14.207 17.924 -1.673 1.00 71.12 1068 LEU A C 1
ATOM 1922 O O . LEU A 1 293 ? 13.551 18.107 -2.704 1.00 60.03 1068 LEU A O 1
ATOM 1927 N N . VAL A 1 294 ? 14.887 18.907 -1.080 1.00 60.28 1069 VAL A N 1
ATOM 1928 C CA . VAL A 1 294 ? 14.980 20.220 -1.709 1.00 77.38 1069 VAL A CA 1
ATOM 1929 C C . VAL A 1 294 ? 15.550 20.089 -3.115 1.00 65.52 1069 VAL A C 1
ATOM 1930 O O . VAL A 1 294 ? 15.083 20.744 -4.054 1.00 68.42 1069 VAL A O 1
ATOM 1934 N N . GLY A 1 295 ? 16.561 19.234 -3.284 1.00 68.90 1070 GLY A N 1
ATOM 1935 C CA . GLY A 1 295 ? 17.116 19.023 -4.611 1.00 72.88 1070 GLY A CA 1
ATOM 1936 C C . GLY A 1 295 ? 16.087 18.479 -5.582 1.00 74.00 1070 GLY A C 1
ATOM 1937 O O . GLY A 1 295 ? 15.924 18.995 -6.690 1.00 75.50 1070 GLY A O 1
ATOM 1938 N N . GLN A 1 296 ? 15.373 17.428 -5.173 1.00 67.02 1071 GLN A N 1
ATOM 1939 C CA . GLN A 1 296 ? 14.330 16.869 -6.027 1.00 66.07 1071 GLN A CA 1
ATOM 1940 C C . GLN A 1 296 ? 13.218 17.882 -6.273 1.00 62.75 1071 GLN A C 1
ATOM 1941 O O . GLN A 1 296 ? 12.687 17.973 -7.386 1.00 69.23 1071 GLN A O 1
ATOM 1947 N N . ILE A 1 297 ? 12.845 18.650 -5.246 1.00 63.18 1072 ILE A N 1
ATOM 1948 C CA . ILE A 1 297 ? 11.819 19.671 -5.436 1.00 63.49 1072 ILE A CA 1
ATOM 1949 C C . ILE A 1 297 ? 12.306 20.728 -6.419 1.00 60.97 1072 ILE A C 1
ATOM 1950 O O . ILE A 1 297 ? 11.538 21.221 -7.254 1.00 66.41 1072 ILE A O 1
ATOM 1955 N N . ASP A 1 298 ? 13.591 21.087 -6.341 1.00 63.52 1073 ASP A N 1
ATOM 1956 C CA . ASP A 1 298 ? 14.148 22.042 -7.294 1.00 74.69 1073 ASP A CA 1
ATOM 1957 C C . ASP A 1 298 ? 14.161 21.468 -8.705 1.00 54.02 1073 ASP A C 1
ATOM 1958 O O . ASP A 1 298 ? 13.910 22.192 -9.676 1.00 68.27 1073 ASP A O 1
ATOM 1963 N N . ASP A 1 299 ? 14.457 20.172 -8.840 1.00 55.40 1074 ASP A N 1
ATOM 1964 C CA . ASP A 1 299 ? 14.367 19.530 -10.148 1.00 55.75 1074 ASP A CA 1
ATOM 1965 C C . ASP A 1 299 ? 12.952 19.630 -10.699 1.00 58.27 1074 ASP A C 1
ATOM 1966 O O . ASP A 1 299 ? 12.752 19.978 -11.868 1.00 58.46 1074 ASP A O 1
ATOM 1971 N N . ALA A 1 300 ? 11.953 19.322 -9.866 1.00 56.16 1075 ALA A N 1
ATOM 1972 C CA . ALA A 1 300 ? 10.571 19.385 -10.325 1.00 58.02 1075 ALA A CA 1
ATOM 1973 C C . ALA A 1 300 ? 10.152 20.816 -10.624 1.00 56.53 1075 ALA A C 1
ATOM 1974 O O . ALA A 1 300 ? 9.375 21.049 -11.556 1.00 60.22 1075 ALA A O 1
ATOM 1976 N N . LEU A 1 301 ? 10.659 21.784 -9.858 1.00 56.87 1076 LEU A N 1
ATOM 1977 C CA . LEU A 1 301 ? 10.331 23.179 -10.131 1.00 61.88 1076 LEU A CA 1
ATOM 1978 C C . LEU A 1 301 ? 10.966 23.648 -11.434 1.00 67.37 1076 LEU A C 1
ATOM 1979 O O . LEU A 1 301 ? 10.355 24.417 -12.186 1.00 70.16 1076 LEU A O 1
ATOM 1984 N N . LYS A 1 302 ? 12.189 23.199 -11.722 1.00 61.16 1077 LYS A N 1
ATOM 1985 C CA . LYS A 1 302 ? 12.813 23.560 -12.990 1.00 75.29 1077 LYS A CA 1
ATOM 1986 C C . LYS A 1 302 ? 11.962 23.083 -14.159 1.00 65.91 1077 LYS A C 1
ATOM 1987 O O . LYS A 1 302 ? 11.687 23.843 -15.094 1.00 66.54 1077 LYS A O 1
ATOM 1993 N N . LEU A 1 303 ? 11.530 21.820 -14.119 1.00 60.04 1078 LEU A N 1
ATOM 1994 C CA . LEU A 1 303 ? 10.658 21.308 -15.170 1.00 67.65 1078 LEU A CA 1
ATOM 1995 C C . LEU A 1 303 ? 9.376 22.123 -15.263 1.00 62.66 1078 LEU A C 1
ATOM 1996 O O . LEU A 1 303 ? 8.931 22.469 -16.363 1.00 68.50 1078 LEU A O 1
ATOM 2001 N N . ALA A 1 304 ? 8.771 22.445 -14.118 1.00 64.28 1079 ALA A N 1
ATOM 2002 C CA . ALA A 1 304 ? 7.502 23.163 -14.141 1.00 70.23 1079 ALA A CA 1
ATOM 2003 C C . ALA A 1 304 ? 7.665 24.555 -14.736 1.00 61.68 1079 ALA A C 1
ATOM 2004 O O . ALA A 1 304 ? 6.765 25.052 -15.422 1.00 66.97 1079 ALA A O 1
ATOM 2006 N N . ASN A 1 305 ? 8.807 25.201 -14.487 1.00 78.00 1080 ASN A N 1
ATOM 2007 C CA . ASN A 1 305 ? 9.021 26.550 -14.999 1.00 76.41 1080 ASN A CA 1
ATOM 2008 C C . ASN A 1 305 ? 9.334 26.557 -16.491 1.00 76.17 1080 ASN A C 1
ATOM 2009 O O . ASN A 1 305 ? 9.049 27.551 -17.168 1.00 86.70 1080 ASN A O 1
ATOM 2014 N N . GLU A 1 306 ? 9.906 25.476 -17.021 1.00 65.25 1081 GLU A N 1
ATOM 2015 C CA . GLU A 1 306 ? 10.133 25.354 -18.458 1.00 66.57 1081 GLU A CA 1
ATOM 2016 C C . GLU A 1 306 ? 8.872 24.985 -19.233 1.00 64.12 1081 GLU A C 1
ATOM 2017 O O . GLU A 1 306 ? 8.930 24.879 -20.463 1.00 71.72 1081 GLU A O 1
ATOM 2023 N N . GLY A 1 307 ? 7.743 24.788 -18.558 1.00 72.02 1082 GLY A N 1
ATOM 2024 C CA . GLY A 1 307 ? 6.525 24.358 -19.208 1.00 62.35 1082 GLY A CA 1
ATOM 2025 C C . GLY A 1 307 ? 6.280 22.867 -19.161 1.00 62.98 1082 GLY A C 1
ATOM 2026 O O . GLY A 1 307 ? 5.312 22.399 -19.768 1.00 63.93 1082 GLY A O 1
ATOM 2027 N N . LYS A 1 308 ? 7.124 22.110 -18.463 1.00 62.54 1083 LYS A N 1
ATOM 2028 C CA . LYS A 1 308 ? 6.989 20.656 -18.389 1.00 64.53 1083 LYS A CA 1
ATOM 2029 C C . LYS A 1 308 ? 6.345 20.274 -17.056 1.00 62.50 1083 LYS A C 1
ATOM 2030 O O . LYS A 1 308 ? 6.949 19.648 -16.182 1.00 61.95 1083 LYS A O 1
ATOM 2036 N N . VAL A 1 309 ? 5.082 20.679 -16.915 1.00 62.58 1084 VAL A N 1
ATOM 2037 C CA . VAL A 1 309 ? 4.371 20.462 -15.660 1.00 61.95 1084 VAL A CA 1
ATOM 2038 C C . VAL A 1 309 ? 3.950 19.006 -15.520 1.00 62.64 1084 VAL A C 1
ATOM 2039 O O . VAL A 1 309 ? 3.964 18.450 -14.418 1.00 62.07 1084 VAL A O 1
ATOM 2043 N N . LYS A 1 310 ? 3.565 18.364 -16.625 1.00 63.91 1085 LYS A N 1
ATOM 2044 C CA . LYS A 1 310 ? 3.319 16.926 -16.590 1.00 64.69 1085 LYS A CA 1
ATOM 2045 C C . LYS A 1 310 ? 4.534 16.198 -16.030 1.00 64.25 1085 LYS A C 1
ATOM 2046 O O . LYS A 1 310 ? 4.417 15.358 -15.129 1.00 64.03 1085 LYS A O 1
ATOM 2052 N N . GLU A 1 311 ? 5.719 16.527 -16.549 1.00 64.12 1086 GLU A N 1
ATOM 2053 C CA . GLU A 1 311 ? 6.949 15.941 -16.031 1.00 63.66 1086 GLU A CA 1
ATOM 2054 C C . GLU A 1 311 ? 7.183 16.342 -14.578 1.00 62.28 1086 GLU A C 1
ATOM 2055 O O . GLU A 1 311 ? 7.709 15.552 -13.785 1.00 64.52 1086 GLU A O 1
ATOM 2061 N N . ALA A 1 312 ? 6.804 17.569 -14.211 1.00 65.11 1087 ALA A N 1
ATOM 2062 C CA . ALA A 1 312 ? 6.977 18.010 -12.831 1.00 60.18 1087 ALA A CA 1
ATOM 2063 C C . ALA A 1 312 ? 6.058 17.241 -11.892 1.00 60.12 1087 ALA A C 1
ATOM 2064 O O . ALA A 1 312 ? 6.465 16.865 -10.787 1.00 59.37 1087 ALA A O 1
ATOM 2066 N N . GLN A 1 313 ? 4.814 17.005 -12.313 1.00 60.93 1088 GLN A N 1
ATOM 2067 C CA . GLN A 1 313 ? 3.893 16.214 -11.506 1.00 61.01 1088 GLN A CA 1
ATOM 2068 C C . GLN A 1 313 ? 4.406 14.791 -11.332 1.00 61.44 1088 GLN A C 1
ATOM 2069 O O . GLN A 1 313 ? 4.459 14.268 -10.213 1.00 63.26 1088 GLN A O 1
ATOM 2075 N N . ALA A 1 314 ? 4.789 14.146 -12.436 1.00 62.49 1089 ALA A N 1
ATOM 2076 C CA . ALA A 1 314 ? 5.252 12.766 -12.365 1.00 71.75 1089 ALA A CA 1
ATOM 2077 C C . ALA A 1 314 ? 6.442 12.609 -11.429 1.00 66.18 1089 ALA A C 1
ATOM 2078 O O . ALA A 1 314 ? 6.664 11.512 -10.906 1.00 77.46 1089 ALA A O 1
ATOM 2080 N N . ALA A 1 315 ? 7.209 13.679 -11.203 1.00 69.00 1090 ALA A N 1
ATOM 2081 C CA . ALA A 1 315 ? 8.335 13.624 -10.280 1.00 72.80 1090 ALA A CA 1
ATOM 2082 C C . ALA A 1 315 ? 7.908 13.450 -8.828 1.00 78.50 1090 ALA A C 1
ATOM 2083 O O . ALA A 1 315 ? 8.774 13.246 -7.971 1.00 77.98 1090 ALA A O 1
ATOM 2085 N N . ALA A 1 316 ? 6.608 13.531 -8.527 1.00 76.98 1091 ALA A N 1
ATOM 2086 C CA . ALA A 1 316 ? 6.166 13.344 -7.149 1.00 87.38 1091 ALA A CA 1
ATOM 2087 C C . ALA A 1 316 ? 6.353 11.904 -6.694 1.00 83.95 1091 ALA A C 1
ATOM 2088 O O . ALA A 1 316 ? 6.613 11.662 -5.511 1.00 88.59 1091 ALA A O 1
ATOM 2090 N N . GLU A 1 317 ? 6.216 10.939 -7.606 1.00 67.19 1092 GLU A N 1
ATOM 2091 C CA . GLU A 1 317 ? 6.488 9.552 -7.244 1.00 84.80 1092 GLU A CA 1
ATOM 2092 C C . GLU A 1 317 ? 7.866 9.423 -6.607 1.00 75.32 1092 GLU A C 1
ATOM 2093 O O . GLU A 1 317 ? 8.035 8.715 -5.608 1.00 77.41 1092 GLU A O 1
ATOM 2099 N N . GLN A 1 318 ? 8.860 10.121 -7.161 1.00 69.69 1093 GLN A N 1
ATOM 2100 C CA . GLN A 1 318 ? 10.202 10.079 -6.592 1.00 68.07 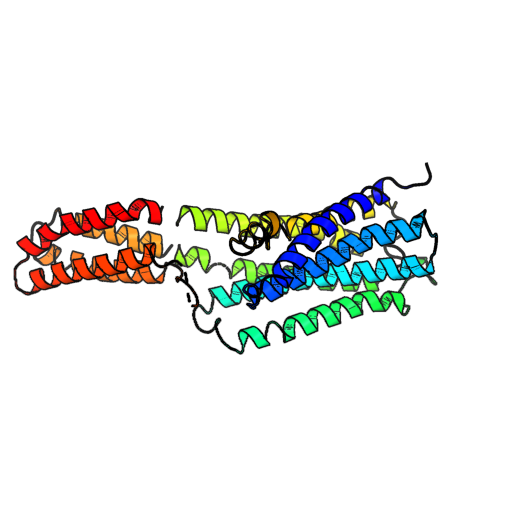1093 GLN A CA 1
ATOM 2101 C C . GLN A 1 318 ? 10.276 10.850 -5.281 1.00 77.38 1093 GLN A C 1
ATOM 2102 O O . GLN A 1 318 ? 11.040 10.472 -4.385 1.00 78.70 1093 GLN A O 1
ATOM 2108 N N . LEU A 1 319 ? 9.501 11.929 -5.152 1.00 70.79 1094 LEU A N 1
ATOM 2109 C CA . LEU A 1 319 ? 9.445 12.651 -3.886 1.00 74.50 1094 LEU A CA 1
ATOM 2110 C C . LEU A 1 319 ? 8.743 11.826 -2.817 1.00 73.99 1094 LEU A C 1
ATOM 2111 O O . LEU A 1 319 ? 9.130 11.859 -1.644 1.00 71.10 1094 LEU A O 1
ATOM 2116 N N . LYS A 1 320 ? 7.702 11.085 -3.203 1.00 68.42 1095 LYS A N 1
ATOM 2117 C CA . LYS A 1 320 ? 7.033 10.211 -2.248 1.00 73.23 1095 LYS A CA 1
ATOM 2118 C C . LYS A 1 320 ? 7.938 9.057 -1.838 1.00 80.17 1095 LYS A C 1
ATOM 2119 O O . LYS A 1 320 ? 7.930 8.637 -0.675 1.00 75.03 1095 LYS A O 1
ATOM 2125 N N . THR A 1 321 ? 8.727 8.532 -2.778 1.00 78.00 1096 THR A N 1
ATOM 2126 C CA . THR A 1 321 ? 9.694 7.494 -2.435 1.00 81.75 1096 THR A CA 1
ATOM 2127 C C . THR A 1 321 ? 10.701 8.012 -1.418 1.00 76.22 1096 THR A C 1
ATOM 2128 O O . THR A 1 321 ? 10.968 7.363 -0.401 1.00 74.79 1096 THR A O 1
ATOM 2132 N N . THR A 1 322 ? 11.275 9.187 -1.683 1.00 72.82 1097 THR A N 1
ATOM 2133 C CA . THR A 1 322 ? 12.212 9.789 -0.743 1.00 69.30 1097 THR A CA 1
ATOM 2134 C C . THR A 1 322 ? 11.564 9.992 0.622 1.00 73.92 1097 THR A C 1
ATOM 2135 O O . THR A 1 322 ? 12.123 9.603 1.654 1.00 71.23 1097 THR A O 1
ATOM 2139 N N . ARG A 1 323 ? 10.382 10.609 0.643 1.00 69.20 1098 ARG A N 1
ATOM 2140 C CA . ARG A 1 323 ? 9.718 10.899 1.908 1.00 63.90 1098 ARG A CA 1
ATOM 2141 C C . ARG A 1 323 ? 9.466 9.625 2.705 1.00 82.97 1098 ARG A C 1
ATOM 2142 O O . ARG A 1 323 ? 9.654 9.603 3.928 1.00 73.07 1098 ARG A O 1
ATOM 2150 N N . ASN A 1 324 ? 9.041 8.552 2.034 1.00 67.19 1099 ASN A N 1
ATOM 2151 C CA . ASN A 1 324 ? 8.763 7.308 2.745 1.00 81.31 1099 ASN A CA 1
ATOM 2152 C C . ASN A 1 324 ? 10.033 6.683 3.307 1.00 83.53 1099 ASN A C 1
ATOM 2153 O O . ASN A 1 324 ? 9.974 5.963 4.310 1.00 82.40 1099 ASN A O 1
ATOM 2158 N N . ALA A 1 325 ? 11.184 6.942 2.683 1.00 69.22 1100 ALA A N 1
ATOM 2159 C CA . ALA A 1 325 ? 12.432 6.366 3.171 1.00 61.05 1100 ALA A CA 1
ATOM 2160 C C . ALA A 1 325 ? 12.824 6.931 4.529 1.00 78.62 1100 ALA A C 1
ATOM 2161 O O . ALA A 1 325 ? 13.493 6.247 5.311 1.00 82.36 1100 ALA A O 1
ATOM 2163 N N . TYR A 1 326 ? 12.427 8.169 4.827 1.00 76.15 1101 TYR A N 1
ATOM 2164 C CA . TYR A 1 326 ? 12.802 8.842 6.065 1.00 67.84 1101 TYR A CA 1
ATOM 2165 C C . TYR A 1 326 ? 11.636 8.945 7.044 1.00 71.85 1101 TYR A C 1
ATOM 2166 O O . TYR A 1 326 ? 11.704 9.716 8.007 1.00 66.23 1101 TYR A O 1
ATOM 2175 N N . ILE A 1 327 ? 10.570 8.173 6.823 1.00 76.59 1102 ILE A N 1
ATOM 2176 C CA . ILE A 1 327 ? 9.394 8.276 7.680 1.00 71.34 1102 ILE A CA 1
ATOM 2177 C C . ILE A 1 327 ? 9.671 7.686 9.056 1.00 90.78 1102 ILE A C 1
ATOM 2178 O O . ILE A 1 327 ? 9.109 8.143 10.059 1.00 83.88 1102 ILE A O 1
ATOM 2183 N N . GLN A 1 328 ? 10.532 6.672 9.136 1.00 81.93 1103 GLN A N 1
ATOM 2184 C CA . GLN A 1 328 ? 10.857 6.081 10.430 1.00 79.87 1103 GLN A CA 1
ATOM 2185 C C . GLN A 1 328 ? 11.785 6.987 11.228 1.00 72.25 1103 GLN A C 1
ATOM 2186 O O . GLN A 1 328 ? 11.559 7.226 12.420 1.00 74.61 1103 GLN A O 1
ATOM 2192 N N . LYS A 1 329 ? 12.838 7.502 10.588 1.00 64.63 1104 LYS A N 1
ATOM 2193 C CA . LYS A 1 329 ? 13.719 8.444 11.270 1.00 70.82 1104 LYS A CA 1
ATOM 2194 C C . LYS A 1 329 ? 12.943 9.643 11.794 1.00 69.12 1104 LYS A C 1
ATOM 2195 O O . LYS A 1 329 ? 13.306 10.217 12.828 1.00 71.14 1104 LYS A O 1
ATOM 2201 N N . TYR A 1 330 ? 11.866 10.025 11.104 1.00 69.57 1105 TYR A N 1
ATOM 2202 C CA . TYR A 1 330 ? 11.026 11.122 11.571 1.00 66.66 1105 TYR A CA 1
ATOM 2203 C C . TYR A 1 330 ? 10.218 10.716 12.799 1.00 65.44 1105 TYR A C 1
ATOM 2204 O O . TYR A 1 330 ? 10.115 11.484 13.763 1.00 61.74 1105 TYR A O 1
ATOM 2213 N N . LEU A 1 331 ? 9.631 9.518 12.781 1.00 60.81 1106 LEU A N 1
ATOM 2214 C CA . LEU A 1 331 ? 8.891 9.040 13.944 1.00 66.44 1106 LEU A CA 1
ATOM 2215 C C . LEU A 1 331 ? 9.825 8.776 15.118 1.00 67.80 1106 LEU A C 1
ATOM 2216 O O . LEU A 1 331 ? 9.473 9.040 16.274 1.00 58.10 1106 LEU A O 1
ATOM 2221 N N . ALA A 1 332 ? 11.017 8.246 14.838 1.00 59.22 900 ALA A N 1
ATOM 2222 C CA . ALA A 1 332 ? 11.987 8.002 15.898 1.00 51.68 900 ALA A CA 1
ATOM 2223 C C . ALA A 1 332 ? 12.448 9.307 16.530 1.00 69.04 900 ALA A C 1
ATOM 2224 O O . ALA A 1 332 ? 12.633 9.384 17.751 1.00 70.30 900 ALA A O 1
ATOM 2226 N N . HIS A 1 333 ? 12.646 10.345 15.714 1.00 60.17 270 HIS A N 1
ATOM 2227 C CA . HIS A 1 333 ? 13.056 11.634 16.260 1.00 56.42 270 HIS A CA 1
ATOM 2228 C C . HIS A 1 333 ? 11.964 12.225 17.141 1.00 55.56 270 HIS A C 1
ATOM 2229 O O . HIS A 1 333 ? 12.247 12.739 18.229 1.00 61.19 270 HIS A O 1
ATOM 2236 N N . LEU A 1 334 ? 10.711 12.163 16.688 1.00 63.43 271 LEU A N 1
ATOM 2237 C CA . LEU A 1 334 ? 9.611 12.633 17.522 1.00 66.38 271 LEU A CA 1
ATOM 2238 C C . LEU A 1 334 ? 9.480 11.783 18.779 1.00 66.26 271 LEU A C 1
ATOM 2239 O O . LEU A 1 334 ? 9.137 12.291 19.854 1.00 55.40 271 LEU A O 1
ATOM 2244 N N . ALA A 1 335 ? 9.751 10.481 18.664 1.00 74.92 272 ALA A N 1
ATOM 2245 C CA . ALA A 1 335 ? 9.707 9.613 19.833 1.00 55.87 272 ALA A CA 1
ATOM 2246 C C . ALA A 1 335 ? 10.833 9.931 20.809 1.00 73.99 272 ALA A C 1
ATOM 2247 O O . ALA A 1 335 ? 10.649 9.808 22.025 1.00 65.21 272 ALA A O 1
ATOM 2249 N N . ALA A 1 336 ? 11.996 10.348 20.300 1.00 65.53 273 ALA A N 1
ATOM 2250 C CA . ALA A 1 336 ? 13.117 10.656 21.183 1.00 61.72 273 ALA A CA 1
ATOM 2251 C C . ALA A 1 336 ? 12.902 11.976 21.913 1.00 65.38 273 ALA A C 1
ATOM 2252 O O . ALA A 1 336 ? 13.164 12.073 23.117 1.00 54.91 273 ALA A O 1
ATOM 2254 N N . THR A 1 337 ? 12.441 13.008 21.203 1.00 53.61 274 THR A N 1
ATOM 2255 C CA . THR A 1 337 ? 12.171 14.280 21.866 1.00 70.17 274 THR A CA 1
ATOM 2256 C C . THR A 1 337 ? 11.085 14.117 22.925 1.00 64.04 274 THR A C 1
ATOM 2257 O O . THR A 1 337 ? 11.208 14.640 24.039 1.00 52.71 274 THR A O 1
ATOM 2261 N N . ARG A 1 338 ? 10.023 13.376 22.598 1.00 53.95 275 ARG A N 1
ATOM 2262 C CA . ARG A 1 338 ? 8.980 13.081 23.576 1.00 57.33 275 ARG A CA 1
ATOM 2263 C C . ARG A 1 338 ? 9.576 12.454 24.832 1.00 60.66 275 ARG A C 1
ATOM 2264 O O . ARG A 1 338 ? 9.309 12.897 25.954 1.00 54.64 275 ARG A O 1
ATOM 2272 N N . LYS A 1 339 ? 10.391 11.414 24.653 1.00 60.78 276 LYS A N 1
ATOM 2273 C CA . LYS A 1 339 ? 11.019 10.753 25.791 1.00 55.33 276 LYS A CA 1
ATOM 2274 C C . LYS A 1 339 ? 11.946 11.707 26.533 1.00 61.06 276 LYS A C 1
ATOM 2275 O O . LYS A 1 339 ? 12.001 11.695 27.769 1.00 53.66 276 LYS A O 1
ATOM 2281 N N . GLY A 1 340 ? 12.666 12.558 25.799 1.00 49.77 277 GLY A N 1
ATOM 2282 C CA . GLY A 1 340 ? 13.556 13.508 26.447 1.00 49.75 277 GLY A CA 1
ATOM 2283 C C . GLY A 1 340 ? 12.817 14.496 27.328 1.00 56.19 277 GLY A C 1
ATOM 2284 O O . GLY A 1 340 ? 13.271 14.822 28.429 1.00 49.19 277 GLY A O 1
ATOM 2285 N N . VAL A 1 341 ? 11.669 14.988 26.857 1.00 51.30 278 VAL A N 1
ATOM 2286 C CA . VAL A 1 341 ? 10.860 15.898 27.663 1.00 58.96 278 VAL A CA 1
ATOM 2287 C C . VAL A 1 341 ? 10.433 15.216 28.955 1.00 49.24 278 VAL A C 1
ATOM 2288 O O . VAL A 1 341 ? 10.524 15.794 30.044 1.00 52.90 278 VAL A O 1
ATOM 2292 N N . ARG A 1 342 ? 9.958 13.973 28.851 1.00 54.26 279 ARG A N 1
ATOM 2293 C CA . ARG A 1 342 ? 9.590 13.217 30.044 1.00 53.63 279 ARG A CA 1
ATOM 2294 C C . ARG A 1 342 ? 10.766 13.122 31.011 1.00 47.37 279 ARG A C 1
ATOM 2295 O O . ARG A 1 342 ? 10.621 13.384 32.210 1.00 44.43 279 ARG A O 1
ATOM 2299 N N . THR A 1 343 ? 11.944 12.756 30.500 1.00 44.96 280 THR A N 1
ATOM 2300 C CA . THR A 1 343 ? 13.126 12.638 31.348 1.00 52.24 280 THR A CA 1
ATOM 2301 C C . THR A 1 343 ? 13.425 13.951 32.060 1.00 43.41 280 THR A C 1
ATOM 2302 O O . THR A 1 343 ? 13.693 13.968 33.267 1.00 38.43 280 THR A O 1
ATOM 2306 N N . LEU A 1 344 ? 13.407 15.061 31.319 1.00 41.37 281 LEU A N 1
ATOM 2307 C CA . LEU A 1 344 ? 13.601 16.380 31.913 1.00 47.41 281 LEU A CA 1
ATOM 2308 C C . LEU A 1 344 ? 12.759 16.550 33.170 1.00 39.25 281 LEU A C 1
ATOM 2309 O O . LEU A 1 344 ? 13.276 16.847 34.254 1.00 35.05 281 LEU A O 1
ATOM 2314 N N . ALA A 1 345 ? 11.444 16.375 33.028 1.00 34.86 282 ALA A N 1
ATOM 2315 C CA . ALA A 1 345 ? 10.533 16.630 34.135 1.00 42.01 282 ALA A CA 1
ATOM 2316 C C . ALA A 1 345 ? 10.724 15.616 35.250 1.00 34.65 282 ALA A C 1
ATOM 2317 O O . ALA A 1 345 ? 10.659 15.967 36.433 1.00 37.53 282 ALA A O 1
ATOM 2319 N N . VAL A 1 346 ? 10.942 14.351 34.893 1.00 34.30 283 VAL A N 1
ATOM 2320 C CA . VAL A 1 346 ? 11.072 13.317 35.910 1.00 33.94 283 VAL A CA 1
ATOM 2321 C C . VAL A 1 346 ? 1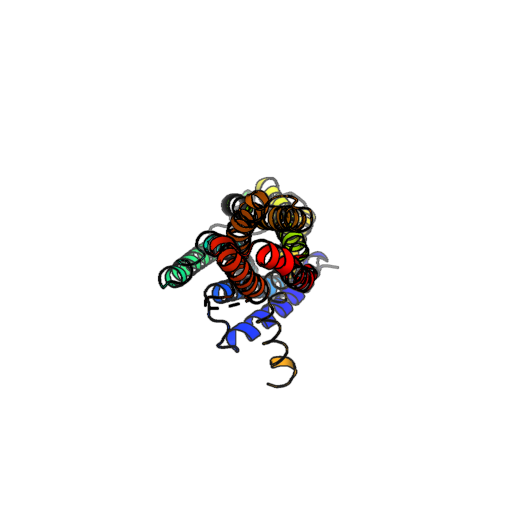2.328 13.545 36.732 1.00 35.04 283 VAL A C 1
ATOM 2322 O O . VAL A 1 346 ? 12.316 13.413 37.962 1.00 36.20 283 VAL A O 1
ATOM 2326 N N . VAL A 1 347 ? 13.425 13.912 36.071 1.00 33.05 284 VAL A N 1
ATOM 2327 C CA . VAL A 1 347 ? 14.681 14.113 36.779 1.00 32.42 284 VAL A CA 1
ATOM 2328 C C . VAL A 1 347 ? 14.594 15.328 37.694 1.00 31.95 284 VAL A C 1
ATOM 2329 O O . VAL A 1 347 ? 15.044 15.288 38.845 1.00 31.46 284 VAL A O 1
ATOM 2333 N N . LEU A 1 348 ? 14.010 16.424 37.210 1.00 36.04 285 LEU A N 1
ATOM 2334 C CA . LEU A 1 348 ? 13.885 17.602 38.059 1.00 31.76 285 LEU A CA 1
ATOM 2335 C C . LEU A 1 348 ? 12.892 17.354 39.187 1.00 34.61 285 LEU A C 1
ATOM 2336 O O . LEU A 1 348 ? 13.130 17.758 40.330 1.00 33.60 285 LEU A O 1
ATOM 2341 N N . GLY A 1 349 ? 11.779 16.683 38.889 1.00 32.24 286 GLY A N 1
ATOM 2342 C CA . GLY A 1 349 ? 10.843 16.334 39.944 1.00 36.23 286 GLY A CA 1
ATOM 2343 C C . GLY A 1 349 ? 11.464 15.434 40.997 1.00 36.53 286 GLY A C 1
ATOM 2344 O O . GLY A 1 349 ? 11.200 15.584 42.192 1.00 35.21 286 GLY A O 1
ATOM 2345 N N . THR A 1 350 ? 12.294 14.483 40.567 1.00 32.81 287 THR A N 1
ATOM 2346 C CA . THR A 1 350 ? 12.955 13.597 41.518 1.00 31.49 287 THR A CA 1
ATOM 2347 C C . THR A 1 350 ? 13.942 14.369 42.380 1.00 30.83 287 THR A C 1
ATOM 2348 O O . THR A 1 350 ? 14.008 14.163 43.597 1.00 30.49 287 THR A O 1
ATOM 2352 N N . PHE A 1 351 ? 14.708 15.273 41.767 1.00 31.33 288 PHE A N 1
ATOM 2353 C CA . PHE A 1 351 ? 15.561 16.176 42.530 1.00 37.47 288 PHE A CA 1
ATOM 2354 C C . PHE A 1 351 ? 14.763 16.914 43.601 1.00 30.12 288 PHE A C 1
ATOM 2355 O O . PHE A 1 351 ? 15.188 17.008 44.759 1.00 29.59 288 PHE A O 1
ATOM 2363 N N . GLY A 1 352 ? 13.599 17.450 43.229 1.00 30.41 289 GLY A N 1
ATOM 2364 C CA . GLY A 1 352 ? 12.783 18.160 44.202 1.00 34.67 289 GLY A CA 1
ATOM 2365 C C . GLY A 1 352 ? 12.234 17.249 45.285 1.00 30.34 289 GLY A C 1
ATOM 2366 O O . GLY A 1 352 ? 12.264 17.589 46.470 1.00 30.04 289 GLY A O 1
ATOM 2367 N N . ALA A 1 353 ? 11.733 16.075 44.897 1.00 34.76 290 ALA A N 1
ATOM 2368 C CA . ALA A 1 353 ? 11.206 15.146 45.892 1.00 33.47 290 ALA A CA 1
ATOM 2369 C C . ALA A 1 353 ? 12.290 14.689 46.862 1.00 33.68 290 ALA A C 1
ATOM 2370 O O . ALA A 1 353 ? 12.004 14.451 48.041 1.00 30.68 290 ALA A O 1
ATOM 2372 N N . CYS A 1 354 ? 13.538 14.580 46.395 1.00 32.56 291 CYS A N 1
ATOM 2373 C CA . CYS A 1 354 ? 14.630 14.125 47.251 1.00 34.15 291 CYS A CA 1
ATOM 2374 C C . CYS A 1 354 ? 15.131 15.213 48.195 1.00 36.29 291 CYS A C 1
ATOM 2375 O O . CYS A 1 354 ? 15.502 14.915 49.336 1.00 32.88 291 CYS A O 1
ATOM 2378 N N . TRP A 1 355 ? 15.177 16.469 47.743 1.00 30.70 292 TRP A N 1
ATOM 2379 C CA . TRP A 1 355 ? 15.817 17.528 48.516 1.00 30.36 292 TRP A CA 1
ATOM 2380 C C . TRP A 1 355 ? 14.849 18.450 49.243 1.00 29.78 292 TRP A C 1
ATOM 2381 O O . TRP A 1 355 ? 15.215 19.010 50.282 1.00 28.34 292 TRP A O 1
ATOM 2392 N N . LEU A 1 356 ? 13.641 18.640 48.735 1.00 33.28 293 LEU A N 1
ATOM 2393 C CA . LEU A 1 356 ? 12.760 19.653 49.308 1.00 34.83 293 LEU A CA 1
ATOM 2394 C C . LEU A 1 356 ? 12.278 19.269 50.703 1.00 29.18 293 LEU A C 1
ATOM 2395 O O . LEU A 1 356 ? 12.274 20.128 51.592 1.00 30.41 293 LEU A O 1
ATOM 2400 N N . PRO A 1 357 ? 11.861 18.020 50.948 1.00 30.60 294 PRO A N 1
ATOM 2401 C CA . PRO A 1 357 ? 11.470 17.665 52.325 1.00 32.26 294 PRO A CA 1
ATOM 2402 C C . PRO A 1 357 ? 12.579 17.926 53.328 1.00 31.09 294 PRO A C 1
ATOM 2403 O O . PRO A 1 357 ? 12.328 18.471 54.409 1.00 28.54 294 PRO A O 1
ATOM 2407 N N . PHE A 1 358 ? 13.813 17.568 52.975 1.00 31.19 295 PHE A N 1
ATOM 2408 C CA . PHE A 1 358 ? 14.959 17.836 53.837 1.00 31.83 295 PHE A CA 1
ATOM 2409 C C . PHE A 1 358 ? 15.185 19.335 54.010 1.00 30.15 295 PHE A C 1
ATOM 2410 O O . PHE A 1 358 ? 15.318 19.831 55.135 1.00 27.57 295 PHE A O 1
ATOM 2418 N N . ALA A 1 359 ? 15.232 20.075 52.901 1.00 29.37 296 ALA A N 1
ATOM 2419 C CA . ALA A 1 359 ? 15.474 21.513 52.981 1.00 27.97 296 ALA A CA 1
ATOM 2420 C C . ALA A 1 359 ? 14.414 22.207 53.825 1.00 33.68 296 ALA A C 1
ATOM 2421 O O . ALA A 1 359 ? 14.719 23.154 54.560 1.00 30.34 296 ALA A O 1
ATOM 2423 N N . ILE A 1 360 ? 13.163 21.752 53.733 1.00 28.59 297 ILE A N 1
ATOM 2424 C CA . ILE A 1 360 ? 12.094 22.367 54.513 1.00 28.90 297 ILE A CA 1
ATOM 2425 C C . ILE A 1 360 ? 12.211 21.972 55.980 1.00 28.72 297 ILE A C 1
ATOM 2426 O O . ILE A 1 360 ? 12.125 22.818 56.877 1.00 32.82 297 ILE A O 1
ATOM 2431 N N . TYR A 1 361 ? 12.403 20.679 56.248 1.00 32.43 298 TYR A N 1
ATOM 2432 C CA . TYR A 1 361 ? 12.466 20.232 57.635 1.00 28.20 298 TYR A CA 1
ATOM 2433 C C . TYR A 1 361 ? 13.650 20.851 58.362 1.00 31.04 298 TYR A C 1
ATOM 2434 O O . TYR A 1 361 ? 13.589 21.069 59.578 1.00 30.31 298 TYR A O 1
ATOM 2443 N N . CYS A 1 362 ? 14.723 21.165 57.630 1.00 27.58 299 CYS A N 1
ATOM 2444 C CA . CYS A 1 362 ? 15.909 21.751 58.239 1.00 27.24 299 CYS A CA 1
ATOM 2445 C C . CYS A 1 362 ? 15.662 23.164 58.756 1.00 28.61 299 CYS A C 1
ATOM 2446 O O . CYS A 1 362 ? 16.375 23.610 59.662 1.00 38.64 299 CYS A O 1
ATOM 2449 N N . VAL A 1 363 ? 14.685 23.884 58.205 1.00 31.20 300 VAL A N 1
ATOM 2450 C CA . VAL A 1 363 ? 14.350 25.208 58.721 1.00 33.92 300 VAL A CA 1
ATOM 2451 C C . VAL A 1 363 ? 13.134 25.183 59.647 1.00 41.08 300 VAL A C 1
ATOM 2452 O O . VAL A 1 363 ? 12.942 26.136 60.418 1.00 42.11 300 VAL A O 1
ATOM 2456 N N . VAL A 1 364 ? 12.317 24.133 59.598 1.00 30.66 301 VAL A N 1
ATOM 2457 C CA . VAL A 1 364 ? 11.126 24.044 60.442 1.00 31.68 301 VAL A CA 1
ATOM 2458 C C . VAL A 1 364 ? 11.407 23.275 61.727 1.00 38.65 301 VAL A C 1
ATOM 2459 O O . VAL A 1 364 ? 10.939 23.662 62.801 1.00 36.93 301 VAL A O 1
ATOM 2463 N N . GLY A 1 365 ? 12.153 22.178 61.639 1.00 32.62 302 GLY A N 1
ATOM 2464 C CA . GLY A 1 365 ? 12.421 21.362 62.804 1.00 36.50 302 GLY A CA 1
ATOM 2465 C C . GLY A 1 365 ? 13.392 22.024 63.762 1.00 35.72 302 GLY A C 1
ATOM 2466 O O . GLY A 1 365 ? 13.967 23.080 63.493 1.00 39.33 302 GLY A O 1
ATOM 2467 N N . SER A 1 366 ? 13.576 21.379 64.914 1.00 36.49 303 SER A N 1
ATOM 2468 C CA . SER A 1 366 ? 14.509 21.857 65.925 1.00 40.49 303 SER A CA 1
ATOM 2469 C C . SER A 1 366 ? 15.217 20.670 66.560 1.00 39.97 303 SER A C 1
ATOM 2470 O O . SER A 1 366 ? 14.836 19.511 66.368 1.00 40.64 303 SER A O 1
ATOM 2473 N N . HIS A 1 367 ? 16.251 20.981 67.345 1.00 41.22 304 HIS A N 1
ATOM 2474 C CA . HIS A 1 367 ? 17.120 19.949 67.897 1.00 44.85 304 HIS A CA 1
ATOM 2475 C C . HIS A 1 367 ? 16.386 19.008 68.843 1.00 37.41 304 HIS A C 1
ATOM 2476 O O . HIS A 1 367 ? 16.860 17.890 69.075 1.00 39.91 304 HIS A O 1
ATOM 2483 N N . GLU A 1 368 ? 15.241 19.423 69.386 1.00 39.98 305 GLU A N 1
ATOM 2484 C CA . GLU A 1 368 ? 14.478 18.543 70.261 1.00 44.35 305 GLU A CA 1
ATOM 2485 C C . GLU A 1 368 ? 13.830 17.386 69.511 1.00 52.60 305 GLU A C 1
ATOM 2486 O O . GLU A 1 368 ? 13.515 16.367 70.134 1.00 39.73 305 GLU A O 1
ATOM 2492 N N . ASP A 1 369 ? 13.614 17.517 68.203 1.00 36.56 306 ASP A N 1
ATOM 2493 C CA . ASP A 1 369 ? 12.978 16.444 67.454 1.00 41.72 306 ASP A CA 1
ATOM 2494 C C . ASP A 1 369 ? 13.824 15.172 67.540 1.00 29.52 306 ASP A C 1
ATOM 2495 O O . ASP A 1 369 ? 15.055 15.238 67.579 1.00 33.56 306 ASP A O 1
ATOM 2500 N N . PRO A 1 370 ? 13.192 13.996 67.554 1.00 33.50 307 PRO A N 1
ATOM 2501 C CA . PRO A 1 370 ? 13.964 12.753 67.453 1.00 38.63 307 PRO A CA 1
ATOM 2502 C C . PRO A 1 370 ? 14.741 12.711 66.147 1.00 36.23 307 PRO A C 1
ATOM 2503 O O . PRO A 1 370 ? 14.287 13.210 65.116 1.00 37.39 307 PRO A O 1
ATOM 2507 N N . ALA A 1 371 ? 15.923 12.092 66.199 1.00 34.70 308 ALA A N 1
ATOM 2508 C CA . ALA A 1 371 ? 16.834 12.133 65.061 1.00 38.03 308 ALA A CA 1
ATOM 2509 C C . ALA A 1 371 ? 16.281 11.416 63.839 1.00 33.59 308 ALA A C 1
ATOM 2510 O O . ALA A 1 371 ? 16.753 11.670 62.726 1.00 34.76 308 ALA A O 1
ATOM 2512 N N . VAL A 1 372 ? 15.294 10.533 64.015 1.00 27.46 309 VAL A N 1
ATOM 2513 C CA . VAL A 1 372 ? 14.798 9.738 62.896 1.00 31.86 309 VAL A CA 1
ATOM 2514 C C . VAL A 1 372 ? 14.223 10.626 61.802 1.00 38.03 309 VAL A C 1
ATOM 2515 O O . VAL A 1 372 ? 14.256 10.268 60.619 1.00 34.51 309 VAL A O 1
ATOM 2519 N N . TYR A 1 373 ? 13.675 11.783 62.168 1.00 32.97 310 TYR A N 1
ATOM 2520 C CA . TYR A 1 373 ? 13.042 12.630 61.166 1.00 33.23 310 TYR A CA 1
ATOM 2521 C C . TYR A 1 373 ? 14.084 13.321 60.302 1.00 31.99 310 TYR A C 1
ATOM 2522 O O . TYR A 1 373 ? 13.840 13.573 59.117 1.00 32.37 310 TYR A O 1
ATOM 2531 N N . THR A 1 374 ? 15.255 13.600 60.871 1.00 30.66 311 THR A N 1
ATOM 2532 C CA . THR A 1 374 ? 16.377 14.089 60.082 1.00 30.99 311 THR A CA 1
ATOM 2533 C C . THR A 1 374 ? 16.907 12.997 59.164 1.00 37.56 311 THR A C 1
ATOM 2534 O O . THR A 1 374 ? 17.144 13.233 57.974 1.00 29.31 311 THR A O 1
ATOM 2538 N N . TYR A 1 375 ? 17.092 11.788 59.704 1.00 31.30 312 TYR A N 1
ATOM 2539 C CA . TYR A 1 375 ? 17.538 10.668 58.885 1.00 32.47 312 TYR A CA 1
ATOM 2540 C C . TYR A 1 375 ? 16.558 10.375 57.760 1.00 31.07 312 TYR A C 1
ATOM 2541 O O . TYR A 1 375 ? 16.967 10.124 56.621 1.00 30.22 312 TYR A O 1
ATOM 2550 N N . ALA A 1 376 ? 15.258 10.382 58.065 1.00 29.89 313 ALA A N 1
ATOM 2551 C CA . ALA A 1 376 ? 14.271 9.967 57.080 1.00 28.81 313 ALA A CA 1
ATOM 2552 C C . ALA A 1 376 ? 14.185 10.952 55.926 1.00 33.47 313 ALA A C 1
ATOM 2553 O O . ALA A 1 376 ? 13.839 10.560 54.807 1.00 34.25 313 ALA A O 1
ATOM 2555 N N . THR A 1 377 ? 14.483 12.225 56.174 1.00 31.85 314 THR A N 1
ATOM 2556 C CA . THR A 1 377 ? 14.494 13.209 55.103 1.00 32.29 314 THR A CA 1
ATOM 2557 C C . THR A 1 377 ? 15.869 13.349 54.469 1.00 34.66 314 THR A C 1
ATOM 2558 O O . THR A 1 377 ? 15.966 13.736 53.297 1.00 34.76 314 THR A O 1
ATOM 2562 N N . LEU A 1 378 ? 16.930 13.016 55.207 1.00 34.87 315 LEU A N 1
ATOM 2563 C CA . LEU A 1 378 ? 18.276 13.101 54.656 1.00 26.86 315 LEU A CA 1
ATOM 2564 C C . LEU A 1 378 ? 18.558 11.962 53.687 1.00 35.80 315 LEU A C 1
ATOM 2565 O O . LEU A 1 378 ? 19.210 12.170 52.658 1.00 30.22 315 LEU A O 1
ATOM 2570 N N . LEU A 1 379 ? 18.088 10.756 53.997 1.00 29.17 316 LEU A N 1
ATOM 2571 C CA . LEU A 1 379 ? 18.432 9.607 53.163 1.00 34.46 316 LEU A CA 1
ATOM 2572 C C . LEU A 1 379 ? 18.004 9.803 51.714 1.00 35.81 316 LEU A C 1
ATOM 2573 O O . LEU A 1 379 ? 18.811 9.521 50.812 1.00 33.47 316 LEU A O 1
ATOM 2578 N N . PRO A 1 380 ? 16.790 10.275 51.413 1.00 36.91 317 PRO A N 1
ATOM 2579 C CA . PRO A 1 380 ? 16.439 10.508 50.001 1.00 39.11 317 PRO A CA 1
ATOM 2580 C C . PRO A 1 380 ? 17.339 11.520 49.316 1.00 35.48 317 PRO A C 1
ATOM 2581 O O . PRO A 1 380 ? 17.658 11.361 48.131 1.00 34.51 317 PRO A O 1
ATOM 2585 N N . ALA A 1 381 ? 17.753 12.567 50.031 1.00 31.02 318 ALA A N 1
ATOM 2586 C CA . ALA A 1 381 ? 18.662 13.543 49.444 1.00 32.97 318 ALA A CA 1
ATOM 2587 C C . ALA A 1 381 ? 19.954 12.879 48.985 1.00 37.36 318 ALA A C 1
ATOM 2588 O O . ALA A 1 381 ? 20.504 13.233 47.935 1.00 36.66 318 ALA A O 1
ATOM 2590 N N . THR A 1 382 ? 20.451 11.904 49.751 1.00 34.10 319 THR A N 1
ATOM 2591 C CA . THR A 1 382 ? 21.653 11.193 49.330 1.00 36.23 319 THR A CA 1
ATOM 2592 C C . THR A 1 382 ? 21.378 10.300 48.127 1.00 34.09 319 THR A C 1
ATOM 2593 O O . THR A 1 382 ? 22.264 10.106 47.286 1.00 39.46 319 THR A O 1
ATOM 2597 N N . LEU A 1 383 ? 20.165 9.745 48.032 1.00 33.96 320 LEU A N 1
ATOM 2598 C CA . LEU A 1 383 ? 19.832 8.887 46.900 1.00 39.53 320 LEU A CA 1
ATOM 2599 C C . LEU A 1 383 ? 19.938 9.640 45.584 1.00 30.04 320 LEU A C 1
ATOM 2600 O O . LEU A 1 383 ? 20.199 9.033 44.540 1.00 32.63 320 LEU A O 1
ATOM 2605 N N . ASN A 1 384 ? 19.730 10.956 45.611 1.00 34.18 321 ASN A N 1
ATOM 2606 C CA . ASN A 1 384 ? 19.858 11.738 44.392 1.00 32.97 321 ASN A CA 1
ATOM 2607 C C . ASN A 1 384 ? 21.282 11.696 43.861 1.00 37.76 321 ASN A C 1
ATOM 2608 O O . ASN A 1 384 ? 21.492 11.726 42.643 1.00 34.35 321 ASN A O 1
ATOM 2613 N N . SER A 1 385 ? 22.273 11.619 44.753 1.00 28.44 322 SER A N 1
ATOM 2614 C CA . SER A 1 385 ? 23.652 11.467 44.312 1.00 30.58 322 SER A CA 1
ATOM 2615 C C . SER A 1 385 ? 23.911 10.100 43.689 1.00 31.64 322 SER A C 1
ATOM 2616 O O . SER A 1 385 ? 24.924 9.934 43.005 1.00 32.99 322 SER A O 1
ATOM 2619 N N . MET A 1 386 ? 23.028 9.118 43.911 1.00 34.07 323 MET A N 1
ATOM 2620 C CA . MET A 1 386 ? 23.117 7.858 43.181 1.00 39.52 323 MET A CA 1
ATOM 2621 C C . MET A 1 386 ? 22.500 7.953 41.800 1.00 34.91 323 MET A C 1
ATOM 2622 O O . MET A 1 386 ? 22.866 7.181 40.910 1.00 39.21 323 MET A O 1
ATOM 2627 N N . ILE A 1 387 ? 21.534 8.852 41.629 1.00 37.85 324 ILE A N 1
ATOM 2628 C CA . ILE A 1 387 ? 20.829 8.995 40.363 1.00 33.55 324 ILE A CA 1
ATOM 2629 C C . ILE A 1 387 ? 21.607 9.891 39.417 1.00 30.97 324 ILE A C 1
ATOM 2630 O O . ILE A 1 387 ? 21.669 9.626 38.211 1.00 33.57 324 ILE A O 1
ATOM 2635 N N . ASN A 1 388 ? 22.189 10.969 39.946 1.00 31.06 325 ASN A N 1
ATOM 2636 C CA . ASN A 1 388 ? 22.955 11.915 39.138 1.00 36.77 325 ASN A CA 1
ATOM 2637 C C . ASN A 1 388 ? 23.911 11.252 38.157 1.00 37.68 325 ASN A C 1
ATOM 2638 O O . ASN A 1 388 ? 23.851 11.575 36.961 1.00 35.99 325 ASN A O 1
ATOM 2643 N N . PRO A 1 389 ? 24.800 10.345 38.568 1.00 30.80 326 PRO A N 1
ATOM 2644 C CA . PRO A 1 389 ? 25.739 9.769 37.591 1.00 36.29 326 PRO A CA 1
ATOM 2645 C C . PRO A 1 389 ? 25.050 8.996 36.485 1.00 31.37 326 PRO A C 1
ATOM 2646 O O . PRO A 1 389 ? 25.568 8.937 35.363 1.00 35.80 326 PRO A O 1
ATOM 2650 N N . ILE A 1 390 ? 23.889 8.405 36.759 1.00 32.57 327 ILE A N 1
ATOM 2651 C CA . ILE A 1 390 ? 23.178 7.672 35.718 1.00 32.37 327 ILE A CA 1
ATOM 2652 C C . ILE A 1 390 ? 22.590 8.640 34.701 1.00 32.62 327 ILE A C 1
ATOM 2653 O O . ILE A 1 390 ? 22.697 8.432 33.488 1.00 34.47 327 ILE A O 1
ATOM 2658 N N . ILE A 1 391 ? 21.993 9.730 35.179 1.00 34.48 328 ILE A N 1
ATOM 2659 C CA A ILE A 1 391 ? 21.336 10.672 34.280 0.50 38.69 328 ILE A CA 1
ATOM 2660 C CA B ILE A 1 391 ? 21.337 10.675 34.281 0.50 38.69 328 ILE A CA 1
ATOM 2661 C C . ILE A 1 391 ? 22.365 11.455 33.474 1.00 32.41 328 ILE A C 1
ATOM 2662 O O . ILE A 1 391 ? 22.238 11.603 32.254 1.00 32.89 328 ILE A O 1
ATOM 2671 N N . TYR A 1 392 ? 23.392 11.976 34.141 1.00 37.70 329 TYR A N 1
ATOM 2672 C CA . TYR A 1 392 ? 24.292 12.914 33.489 1.00 34.73 329 TYR A CA 1
ATOM 2673 C C . TYR A 1 392 ? 25.563 12.286 32.942 1.00 33.57 329 TYR A C 1
ATOM 2674 O O . TYR A 1 392 ? 26.221 12.913 32.108 1.00 38.78 329 TYR A O 1
ATOM 2683 N N . ALA A 1 393 ? 25.919 11.070 33.353 1.00 33.72 330 ALA A N 1
ATOM 2684 C CA . ALA A 1 393 ? 27.145 10.443 32.867 1.00 33.86 330 ALA A CA 1
ATOM 2685 C C . ALA A 1 393 ? 26.882 9.143 32.117 1.00 38.79 330 ALA A C 1
ATOM 2686 O O . ALA A 1 393 ? 27.205 9.051 30.927 1.00 38.60 330 ALA A O 1
ATOM 2688 N N . PHE A 1 394 ? 26.307 8.130 32.766 1.00 36.57 331 PHE A N 1
ATOM 2689 C CA . PHE A 1 394 ? 26.244 6.806 32.151 1.00 35.21 331 PHE A CA 1
ATOM 2690 C C . PHE A 1 394 ? 25.276 6.736 30.975 1.00 43.50 331 PHE A C 1
ATOM 2691 O O . PHE A 1 394 ? 25.405 5.829 30.145 1.00 39.56 331 PHE A O 1
ATOM 2699 N N . ARG A 1 395 ? 24.322 7.662 30.871 1.00 37.16 332 ARG A N 1
ATOM 2700 C CA . ARG A 1 395 ? 23.442 7.694 29.707 1.00 47.05 332 ARG A CA 1
ATOM 2701 C C . ARG A 1 395 ? 24.073 8.399 28.515 1.00 44.49 332 ARG A C 1
ATOM 2702 O O . ARG A 1 395 ? 23.487 8.390 27.429 1.00 48.38 332 ARG A O 1
ATOM 2710 N N . ASN A 1 396 ? 25.249 8.993 28.689 1.00 48.70 333 ASN A N 1
ATOM 2711 C CA . ASN A 1 396 ? 25.944 9.656 27.595 1.00 41.82 333 ASN A CA 1
ATOM 2712 C C . ASN A 1 396 ? 26.728 8.631 26.780 1.00 46.99 333 ASN A C 1
ATOM 2713 O O . ASN A 1 396 ? 27.470 7.818 27.340 1.00 39.14 333 ASN A O 1
ATOM 2718 N N . GLN A 1 397 ? 26.563 8.673 25.454 1.00 46.06 334 GLN A N 1
ATOM 2719 C CA . GLN A 1 397 ? 27.172 7.655 24.601 1.00 50.97 334 GLN A CA 1
ATOM 2720 C C . GLN A 1 397 ? 28.694 7.686 24.675 1.00 40.27 334 GLN A C 1
ATOM 2721 O O . GLN A 1 397 ? 29.341 6.637 24.582 1.00 42.84 334 GLN A O 1
ATOM 2727 N N . GLU A 1 398 ? 29.285 8.873 24.829 1.00 42.30 335 GLU A N 1
ATOM 2728 C CA . GLU A 1 398 ? 30.740 8.963 24.893 1.00 49.50 335 GLU A CA 1
ATOM 2729 C C . GLU A 1 398 ? 31.271 8.384 26.200 1.00 40.59 335 GLU A C 1
ATOM 2730 O O . GLU A 1 398 ? 32.350 7.779 26.225 1.00 43.82 335 GLU A O 1
ATOM 2736 N N . ILE A 1 399 ? 30.528 8.556 27.295 1.00 38.29 336 ILE A N 1
ATOM 2737 C CA . ILE A 1 399 ? 30.907 7.926 28.557 1.00 38.62 336 ILE A CA 1
ATOM 2738 C C . ILE A 1 399 ? 30.828 6.409 28.434 1.00 36.63 336 ILE A C 1
ATOM 2739 O O . ILE A 1 399 ? 31.715 5.684 28.899 1.00 37.21 336 ILE A O 1
ATOM 2744 N N . GLN A 1 400 ? 29.759 5.907 27.812 1.00 37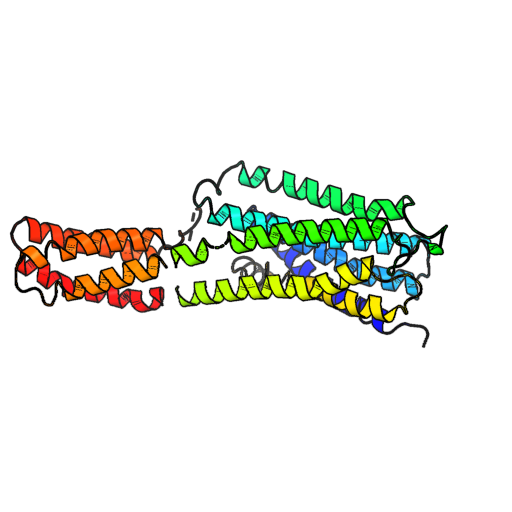.92 337 GLN A N 1
ATOM 2745 C CA . GLN A 1 400 ? 29.631 4.470 27.594 1.00 49.20 337 GLN A CA 1
ATO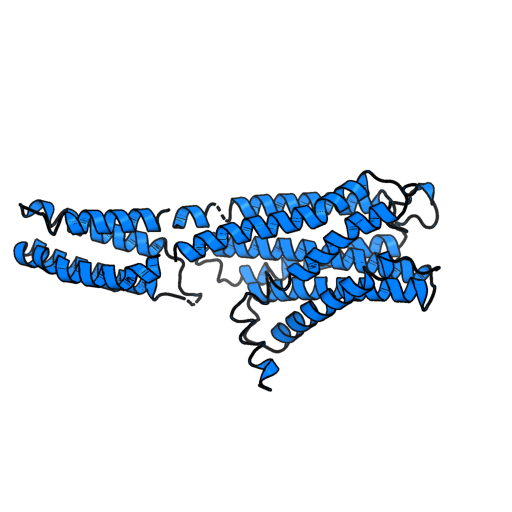M 2746 C C . GLN A 1 400 ? 30.799 3.925 26.785 1.00 40.95 337 GLN A C 1
ATOM 2747 O O . GLN A 1 400 ? 31.320 2.847 27.090 1.00 37.96 337 GLN A O 1
ATOM 2753 N N . ARG A 1 401 ? 31.227 4.654 25.750 1.00 45.58 338 ARG A N 1
ATOM 2754 C CA A ARG A 1 401 ? 32.361 4.209 24.947 0.50 44.41 338 ARG A CA 1
ATOM 2755 C CA B ARG A 1 401 ? 32.362 4.199 24.952 0.50 44.41 338 ARG A CA 1
ATOM 2756 C C . ARG A 1 401 ? 33.619 4.101 25.801 1.00 43.51 338 ARG A C 1
ATOM 2757 O O . ARG A 1 401 ? 34.343 3.101 25.744 1.00 42.50 338 ARG A O 1
ATOM 2772 N N . ALA A 1 402 ? 33.897 5.133 26.597 1.00 36.82 339 ALA A N 1
ATOM 2773 C CA . ALA A 1 402 ? 35.041 5.071 27.497 1.00 38.41 339 ALA A CA 1
ATOM 2774 C C . ALA A 1 402 ? 34.933 3.873 28.433 1.00 35.85 339 ALA A C 1
ATOM 2775 O O . ALA A 1 402 ? 35.930 3.192 28.697 1.00 38.94 339 ALA A O 1
ATOM 2777 N N . LEU A 1 403 ? 33.727 3.591 28.935 1.00 44.35 340 LEU A N 1
ATOM 2778 C CA . LEU A 1 403 ? 33.542 2.421 29.790 1.00 41.33 340 LEU A CA 1
ATOM 2779 C C . LEU A 1 403 ? 33.848 1.133 29.033 1.00 37.93 340 LEU A C 1
ATOM 2780 O O . LEU A 1 403 ? 34.467 0.214 29.581 1.00 41.67 340 LEU A O 1
ATOM 2785 N N . TRP A 1 404 ? 33.424 1.046 27.770 1.00 45.65 341 TRP A N 1
ATOM 2786 C CA A TRP A 1 404 ? 33.728 -0.147 26.989 0.50 49.74 341 TRP A CA 1
ATOM 2787 C CA B TRP A 1 404 ? 33.727 -0.127 26.950 0.50 49.73 341 TRP A CA 1
ATOM 2788 C C . TRP A 1 404 ? 35.231 -0.309 26.789 1.00 56.74 341 TRP A C 1
ATOM 2789 O O . TRP A 1 404 ? 35.754 -1.425 26.901 1.00 55.32 341 TRP A O 1
ATOM 2810 N N . LEU A 1 405 ? 35.944 0.783 26.511 1.00 46.13 342 LEU A N 1
ATOM 2811 C CA . LEU A 1 405 ? 37.393 0.688 26.377 1.00 52.00 342 LEU A CA 1
ATOM 2812 C C . LEU A 1 405 ? 38.052 0.323 27.699 1.00 55.79 342 LEU A C 1
ATOM 2813 O O . LEU A 1 405 ? 39.107 -0.320 27.709 1.00 62.01 342 LEU A O 1
ATOM 2818 N N . LEU A 1 406 ? 37.450 0.723 28.819 1.00 51.56 343 LEU A N 1
ATOM 2819 C CA . LEU A 1 406 ? 38.029 0.408 30.120 1.00 50.77 343 LEU A CA 1
ATOM 2820 C C . LEU A 1 406 ? 37.862 -1.069 30.452 1.00 58.13 343 LEU A C 1
ATOM 2821 O O . LEU A 1 406 ? 38.804 -1.720 30.918 1.00 59.79 343 LEU A O 1
ATOM 2826 N N . LEU A 1 407 ? 36.665 -1.613 30.229 1.00 54.30 344 LEU A N 1
ATOM 2827 C CA . LEU A 1 407 ? 36.431 -3.020 30.535 1.00 69.06 344 LEU A CA 1
ATOM 2828 C C . LEU A 1 407 ? 37.267 -3.926 29.640 1.00 69.45 344 LEU A C 1
ATOM 2829 O O . LEU A 1 407 ? 37.786 -4.951 30.096 1.00 81.21 344 LEU A O 1
ATOM 2834 N N . ASP A 1 408 ? 37.422 -3.560 28.370 1.00 67.43 345 ASP A N 1
ATOM 2835 C CA . ASP A 1 408 ? 38.146 -4.378 27.408 1.00 76.65 345 ASP A CA 1
ATOM 2836 C C . ASP A 1 408 ? 39.657 -4.165 27.459 1.00 89.69 345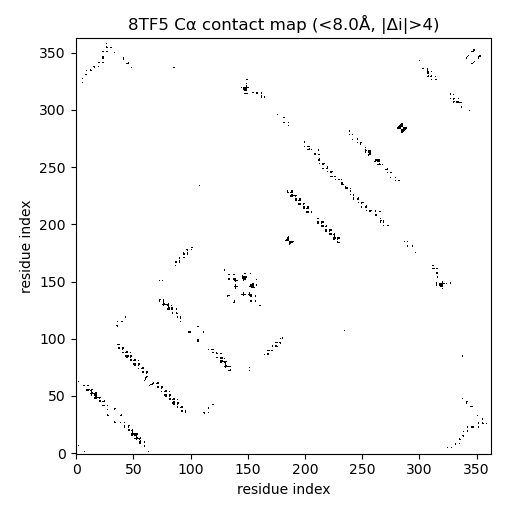 ASP A C 1
ATOM 2837 O O . ASP A 1 408 ? 40.338 -4.415 26.457 1.00 113.28 345 ASP A O 1
ATOM 2842 N N . GLY A 1 409 ? 40.191 -3.720 28.592 1.00 82.56 346 GLY A N 1
ATOM 2843 C CA . GLY A 1 409 ? 41.631 -3.507 28.697 1.00 77.04 346 GLY A CA 1
ATOM 2844 C C . GLY A 1 409 ? 42.192 -2.611 27.617 1.00 102.02 346 GLY A C 1
ATOM 2845 O O . GLY A 1 409 ? 43.322 -2.821 27.157 1.00 117.45 346 GLY A O 1
ATOM 2846 N N . CYS A 1 410 ? 41.424 -1.609 27.198 1.00 92.64 347 CYS A N 1
ATOM 2847 C CA . CYS A 1 410 ? 41.851 -0.690 26.148 1.00 108.62 347 CYS A CA 1
ATOM 2848 C C . CYS A 1 410 ? 42.063 -1.439 24.836 1.00 109.45 347 CYS A C 1
ATOM 2849 O O . CYS A 1 410 ? 41.146 -2.081 24.322 1.00 97.67 347 CYS A O 1
#

Radius of gyration: 27.73 Å; Cα contacts (8 Å, |Δi|>4): 450; chains: 1; bounding box: 48×37×92 Å

B-factor: mean 54.69, std 22.86, range [20.57, 149.77]

Foldseek 3Di:
DPDDVLLVLLLVLLVLLLVLLVLLLVLLVPDVVQPDLLSVLLNQLSVLSNQLSVLSNQLSCCVPVVPDPLVNLVSQLSNQLSLQSNLLSVLLNLVLLLCCLVCVDCCPDPVVVVVSVVSSVVSSVVSNVLSVVVNVPQWCPPPQQQDFLDPGHGLVSLLVSLVVNVVSLVSSVVSLVSNVSLVVLLVLLVVLLVLLVVLLVCLLVPDDLVSLLVSLVSNLVSLVSNLVSDRDVPCPCPLSVLSVVLNVLSVVLNVCSVVVNSVVSSVSSVVSVVSSVVCVVVSVVVSVVSVVVNVVSVVLSVLLCQLPVLLSVCRNVPGNPDPSVSNSVNNSSNSVNSSVSCVVSAVVDVSNVVSVVCVVVVD

GO terms:
  GO:0038036 sphingosine-1-phosphate receptor activity (F, TAS)
  GO:0007189 adenylate cyclase-activating G protein-coupled receptor signaling pathway (P, TAS)
  GO:0004930 G protein-coupled receptor activity (F, TAS)
  GO:0005886 plasma membrane (C, TAS)
  GO:0007186 G protein-coupled receptor signaling pathway (P, TAS)
  GO:0005515 protein binding (F, IPI)